Protein AF-A0A8B6G9C6-F1 (afdb_monomer)

Nearest PDB structures (foldseek):
  6tpv-assembly1_A  TM=9.399E-01  e=7.498E-20  Homo sapiens
  4yfd-assembly1_A  TM=8.959E-01  e=5.254E-20  Mus musculus
  4yfe-assembly2_B  TM=9.061E-01  e=1.779E-19  Mus musculus
  4yfg-assembly1_A  TM=8.977E-01  e=5.171E-19  Mus musculus
  4pbx-assembly1_A  TM=9.218E-01  e=3.222E-18  Homo sapiens

Structure (mmCIF, N/CA/C/O backbone):
data_AF-A0A8B6G9C6-F1
#
_entry.id   AF-A0A8B6G9C6-F1
#
loop_
_atom_site.group_PDB
_atom_site.id
_atom_site.type_symbol
_atom_site.label_atom_id
_atom_site.label_alt_id
_atom_site.label_comp_id
_atom_site.label_asym_id
_atom_site.label_entity_id
_atom_site.label_seq_id
_atom_site.pdbx_PDB_ins_code
_atom_site.Cartn_x
_atom_site.Cartn_y
_atom_site.Cartn_z
_atom_site.occupancy
_atom_site.B_iso_or_equiv
_atom_site.auth_seq_id
_atom_site.auth_comp_id
_atom_site.auth_asym_id
_atom_site.auth_atom_id
_atom_site.pdbx_PDB_model_num
ATOM 1 N N . MET A 1 1 ? 41.638 4.474 -69.791 1.00 55.88 1 MET A N 1
ATOM 2 C CA . MET A 1 1 ? 40.764 5.145 -68.791 1.00 55.88 1 MET A CA 1
ATOM 3 C C . MET A 1 1 ? 39.482 4.391 -68.404 1.00 55.88 1 MET A C 1
ATOM 5 O O . MET A 1 1 ? 39.027 4.591 -67.286 1.00 55.88 1 MET A O 1
ATOM 9 N N . LYS A 1 2 ? 38.878 3.540 -69.254 1.00 55.53 2 LYS A N 1
ATOM 10 C CA . LYS A 1 2 ? 37.591 2.875 -68.931 1.00 55.53 2 LYS A CA 1
ATOM 11 C C . LYS A 1 2 ? 37.697 1.737 -67.896 1.00 55.53 2 LYS A C 1
ATOM 13 O O . LYS A 1 2 ? 36.824 1.617 -67.049 1.00 55.53 2 LYS A O 1
ATOM 18 N N . ILE A 1 3 ? 38.799 0.982 -67.895 1.00 54.88 3 ILE A N 1
ATOM 19 C CA . ILE A 1 3 ? 39.022 -0.147 -66.967 1.00 54.88 3 ILE A CA 1
ATOM 20 C C . ILE A 1 3 ? 39.228 0.334 -65.519 1.00 54.88 3 ILE A C 1
ATOM 22 O O . ILE A 1 3 ? 38.671 -0.238 -64.591 1.00 54.88 3 ILE A O 1
ATOM 26 N N . HIS A 1 4 ? 39.937 1.450 -65.316 1.00 60.12 4 HIS A N 1
ATOM 27 C CA . HIS A 1 4 ? 40.169 1.994 -63.973 1.00 60.12 4 HIS A CA 1
ATOM 28 C C . HIS A 1 4 ? 38.875 2.478 -63.294 1.00 60.12 4 HIS A C 1
ATOM 30 O O . HIS A 1 4 ? 38.685 2.254 -62.100 1.00 60.12 4 HIS A O 1
ATOM 36 N N . ARG A 1 5 ? 37.948 3.072 -64.062 1.00 59.25 5 ARG A N 1
ATOM 37 C CA . ARG A 1 5 ? 36.622 3.473 -63.560 1.00 59.25 5 ARG A CA 1
ATOM 38 C C . ARG A 1 5 ? 35.744 2.273 -63.195 1.00 59.25 5 ARG A C 1
ATOM 40 O O . ARG A 1 5 ? 34.963 2.372 -62.257 1.00 59.25 5 ARG A O 1
ATOM 47 N N . PHE A 1 6 ? 35.907 1.146 -63.888 1.00 66.00 6 PHE A N 1
ATOM 48 C CA . PHE A 1 6 ? 35.196 -0.097 -63.582 1.00 66.00 6 PHE A CA 1
ATOM 49 C C . PHE A 1 6 ? 35.692 -0.729 -62.270 1.00 66.00 6 PHE A C 1
ATOM 51 O O . PHE A 1 6 ? 34.887 -1.100 -61.422 1.00 66.00 6 PHE A O 1
ATOM 58 N N . PHE A 1 7 ? 37.011 -0.750 -62.045 1.00 63.34 7 PHE A N 1
ATOM 59 C CA . PHE A 1 7 ? 37.593 -1.220 -60.782 1.00 63.34 7 PHE A CA 1
ATOM 60 C C . PHE A 1 7 ? 37.239 -0.329 -59.588 1.00 63.34 7 PHE A C 1
ATOM 62 O O . PHE A 1 7 ? 36.953 -0.855 -58.520 1.00 63.34 7 PHE A O 1
ATOM 69 N N . LEU A 1 8 ? 37.190 0.997 -59.762 1.00 65.44 8 LEU A N 1
ATOM 70 C CA . LEU A 1 8 ? 36.751 1.924 -58.711 1.00 65.44 8 LEU A CA 1
ATOM 71 C C . LEU A 1 8 ? 35.262 1.761 -58.372 1.00 65.44 8 LEU A C 1
ATOM 73 O O . LEU A 1 8 ? 34.902 1.823 -57.201 1.00 65.44 8 LEU A O 1
ATOM 77 N N . ALA A 1 9 ? 34.405 1.507 -59.366 1.00 62.03 9 ALA A N 1
ATOM 78 C CA . ALA A 1 9 ? 32.984 1.249 -59.140 1.00 62.03 9 ALA A CA 1
ATOM 79 C C . ALA A 1 9 ? 32.746 -0.088 -58.422 1.00 62.03 9 ALA A C 1
ATOM 81 O O . ALA A 1 9 ? 31.923 -0.147 -57.514 1.00 62.03 9 ALA A O 1
ATOM 82 N N . ILE A 1 10 ? 33.499 -1.139 -58.766 1.00 62.38 10 ILE A N 1
ATOM 83 C CA . ILE A 1 10 ? 33.441 -2.424 -58.057 1.00 62.38 10 ILE A CA 1
ATOM 84 C C . ILE A 1 10 ? 33.987 -2.279 -56.640 1.00 62.38 10 ILE A C 1
ATOM 86 O O . ILE A 1 10 ? 33.323 -2.739 -55.726 1.00 62.38 10 ILE A O 1
ATOM 90 N N . TYR A 1 11 ? 35.123 -1.604 -56.426 1.00 57.41 11 TYR A N 1
ATOM 91 C CA . TYR A 1 11 ? 35.645 -1.355 -55.076 1.00 57.41 11 TYR A CA 1
ATOM 92 C C . TYR A 1 11 ? 34.678 -0.521 -54.236 1.00 57.41 11 TYR A C 1
ATOM 94 O O . TYR A 1 11 ? 34.491 -0.844 -53.074 1.00 57.41 11 TYR A O 1
ATOM 102 N N . SER A 1 12 ? 34.029 0.492 -54.823 1.00 61.78 12 SER A N 1
ATOM 103 C CA . SER A 1 12 ? 32.992 1.297 -54.166 1.00 61.78 12 SER A CA 1
ATOM 104 C C . SER A 1 12 ? 31.730 0.493 -53.857 1.00 61.78 12 SER A C 1
ATOM 106 O O . SER A 1 12 ? 31.098 0.749 -52.842 1.00 61.78 12 SER A O 1
ATOM 108 N N . LEU A 1 13 ? 31.332 -0.445 -54.720 1.00 53.75 13 LEU A N 1
ATOM 109 C CA . LEU A 1 13 ? 30.180 -1.318 -54.492 1.00 53.75 13 LEU A CA 1
ATOM 110 C C . LEU A 1 13 ? 30.514 -2.409 -53.463 1.00 53.75 13 LEU A C 1
ATOM 112 O O . LEU A 1 13 ? 29.675 -2.735 -52.634 1.00 53.75 13 LEU A O 1
ATOM 116 N N . LEU A 1 14 ? 31.750 -2.919 -53.462 1.00 53.19 14 LEU A N 1
ATOM 117 C CA . LEU A 1 14 ? 32.264 -3.858 -52.463 1.00 53.19 14 LEU A CA 1
ATOM 118 C C . LEU A 1 14 ? 32.413 -3.187 -51.092 1.00 53.19 14 LEU A C 1
ATOM 120 O O . LEU A 1 14 ? 32.039 -3.790 -50.094 1.00 53.19 14 LEU A O 1
ATOM 124 N N . THR A 1 15 ? 32.907 -1.944 -51.026 1.00 55.19 15 THR A N 1
ATOM 125 C CA . THR A 1 15 ? 32.945 -1.176 -49.773 1.00 55.19 15 THR A CA 1
ATOM 126 C C . THR A 1 15 ? 31.551 -0.768 -49.324 1.00 55.19 15 THR A C 1
ATOM 128 O O . THR A 1 15 ? 31.287 -0.845 -48.134 1.00 55.19 15 THR A O 1
ATOM 131 N N . LEU A 1 16 ? 30.632 -0.429 -50.237 1.00 48.28 16 LEU A N 1
ATOM 132 C CA . LEU A 1 16 ? 29.236 -0.131 -49.896 1.00 48.28 16 LEU A CA 1
ATOM 133 C C . LEU A 1 16 ? 28.505 -1.361 -49.327 1.00 48.28 16 LEU A C 1
ATOM 135 O O . LEU A 1 16 ? 27.758 -1.237 -48.357 1.00 48.28 16 LEU A O 1
ATOM 139 N N . LEU A 1 17 ? 28.767 -2.552 -49.876 1.00 53.06 17 LEU A N 1
ATOM 140 C CA . LEU A 1 17 ? 28.276 -3.828 -49.341 1.00 53.06 17 LEU A CA 1
ATOM 141 C C . LEU A 1 17 ? 28.978 -4.223 -48.027 1.00 53.06 17 LEU A C 1
ATOM 143 O O . LEU A 1 17 ? 28.354 -4.859 -47.182 1.00 53.06 17 LEU A O 1
ATOM 147 N N . ALA A 1 18 ? 30.231 -3.804 -47.817 1.00 49.66 18 ALA A N 1
ATOM 148 C CA . ALA A 1 18 ? 30.974 -4.009 -46.569 1.00 49.66 18 ALA A CA 1
ATOM 149 C C . ALA A 1 18 ? 30.668 -2.963 -45.474 1.00 49.66 18 ALA A C 1
ATOM 151 O O . ALA A 1 18 ? 30.968 -3.201 -44.310 1.00 49.66 18 ALA A O 1
ATOM 152 N N . THR A 1 19 ? 30.047 -1.826 -45.814 1.00 48.34 19 THR A N 1
ATOM 153 C CA . THR A 1 19 ? 29.510 -0.840 -44.853 1.00 48.34 19 THR A CA 1
ATOM 154 C C . THR A 1 19 ? 28.092 -1.154 -44.387 1.00 48.34 19 THR A C 1
ATOM 156 O O . THR A 1 19 ? 27.486 -0.352 -43.676 1.00 48.34 19 THR A O 1
ATOM 159 N N . GLY A 1 20 ? 27.539 -2.309 -44.764 1.00 52.88 20 GLY A N 1
ATOM 160 C CA . GLY A 1 20 ? 26.391 -2.844 -44.052 1.00 52.88 20 GLY A CA 1
ATOM 161 C C . GLY A 1 20 ? 26.823 -3.093 -42.614 1.00 52.88 20 GLY A C 1
ATOM 162 O O . GLY A 1 20 ? 27.475 -4.099 -42.359 1.00 52.88 20 GLY A O 1
ATOM 163 N N . ASN A 1 21 ? 26.518 -2.159 -41.705 1.00 60.12 21 ASN A N 1
ATOM 164 C CA . ASN A 1 21 ? 26.653 -2.362 -40.265 1.00 60.12 21 ASN A CA 1
ATOM 165 C C . ASN A 1 21 ? 26.001 -3.713 -39.959 1.00 60.12 21 ASN A C 1
ATOM 167 O O . ASN A 1 21 ? 24.774 -3.829 -40.004 1.00 60.12 21 ASN A O 1
ATOM 171 N N . LEU A 1 22 ? 26.819 -4.742 -39.728 1.00 66.44 22 LEU A N 1
ATOM 172 C CA . LEU A 1 22 ? 26.343 -6.014 -39.217 1.00 66.44 22 LEU A CA 1
ATOM 173 C C . LEU A 1 22 ? 25.721 -5.666 -37.876 1.00 66.44 22 LEU A C 1
ATOM 175 O O . LEU A 1 22 ? 26.413 -5.192 -36.980 1.00 66.44 22 LEU A O 1
ATOM 179 N N . ALA A 1 23 ? 24.398 -5.769 -37.788 1.00 72.69 23 ALA A N 1
ATOM 180 C CA . ALA A 1 23 ? 23.719 -5.487 -36.544 1.00 72.69 23 ALA A CA 1
ATOM 181 C C . ALA A 1 23 ? 24.286 -6.446 -35.486 1.00 72.69 23 ALA A C 1
ATOM 183 O O . ALA A 1 23 ? 24.311 -7.661 -35.696 1.00 72.69 23 ALA A O 1
ATOM 184 N N . GLU A 1 24 ? 24.749 -5.895 -34.368 1.00 87.19 24 GLU A N 1
ATOM 185 C CA . GLU A 1 24 ? 25.235 -6.653 -33.216 1.00 87.19 24 GLU A CA 1
ATOM 186 C C . GLU A 1 24 ? 24.189 -6.650 -32.099 1.00 87.19 24 GLU A C 1
ATOM 188 O O . GLU A 1 24 ? 23.194 -5.928 -32.157 1.00 87.19 24 GLU A O 1
ATOM 193 N N . ILE A 1 25 ? 24.385 -7.485 -31.078 1.00 92.19 25 ILE A N 1
ATOM 194 C CA . ILE A 1 25 ? 23.573 -7.416 -29.859 1.00 92.19 25 ILE A CA 1
ATOM 195 C C . ILE A 1 25 ? 23.839 -6.059 -29.189 1.00 92.19 25 ILE A C 1
ATOM 197 O O . ILE A 1 25 ? 25.009 -5.712 -29.009 1.00 92.19 25 ILE A O 1
ATOM 201 N N . PRO A 1 26 ? 22.797 -5.319 -28.768 1.00 94.31 26 PRO A N 1
ATOM 202 C CA . PRO A 1 26 ? 22.986 -3.975 -28.264 1.00 94.31 26 PRO A CA 1
ATOM 203 C C . PRO A 1 26 ? 23.728 -3.969 -26.936 1.00 94.31 26 PRO A C 1
ATOM 205 O O . PRO A 1 26 ? 23.604 -4.879 -26.107 1.00 94.31 26 PRO A O 1
ATOM 208 N N . ASN A 1 27 ? 24.451 -2.883 -26.685 1.00 94.94 27 ASN A N 1
ATOM 209 C CA . ASN A 1 27 ? 24.975 -2.612 -25.352 1.00 94.94 27 ASN A CA 1
ATOM 210 C C . ASN A 1 27 ? 23.832 -2.360 -24.347 1.00 94.94 27 ASN A C 1
ATOM 212 O O . ASN A 1 27 ? 22.753 -1.898 -24.732 1.00 94.94 27 ASN A O 1
ATOM 216 N N . PRO A 1 28 ? 24.037 -2.632 -23.045 1.00 96.00 28 PRO A N 1
ATOM 217 C CA . PRO A 1 28 ? 23.053 -2.294 -22.023 1.00 96.00 28 PRO A CA 1
ATOM 218 C C . PRO A 1 28 ? 22.755 -0.788 -22.000 1.00 96.00 28 PRO A C 1
ATOM 220 O O . PRO A 1 28 ? 23.667 0.019 -22.208 1.00 96.00 28 PRO A O 1
ATOM 223 N N . PRO A 1 29 ? 21.510 -0.376 -21.700 1.00 97.06 29 PRO A N 1
ATOM 224 C CA . PRO A 1 29 ? 21.198 1.030 -21.467 1.00 97.06 29 PRO A CA 1
ATOM 225 C C . PRO A 1 29 ? 22.068 1.648 -20.362 1.00 97.06 29 PRO A C 1
ATOM 227 O O . PRO A 1 29 ? 22.413 0.996 -19.379 1.00 97.06 29 PRO A O 1
ATOM 230 N N . GLY A 1 30 ? 22.395 2.934 -20.487 1.00 95.44 30 GLY A N 1
ATOM 231 C CA . GLY A 1 30 ? 23.205 3.637 -19.487 1.00 95.44 30 GLY A CA 1
ATOM 232 C C . GLY A 1 30 ? 22.364 4.320 -18.405 1.00 95.44 30 GLY A C 1
ATOM 233 O O . GLY A 1 30 ? 21.213 4.667 -18.641 1.00 95.44 30 GLY A O 1
ATOM 234 N N . ASN A 1 31 ? 22.955 4.608 -17.241 1.00 96.69 31 ASN A N 1
ATOM 235 C CA . ASN A 1 31 ? 22.426 5.562 -16.246 1.00 96.69 31 ASN A CA 1
ATOM 236 C C . ASN A 1 31 ? 20.934 5.381 -15.879 1.00 96.69 31 ASN A C 1
ATOM 238 O O . ASN A 1 31 ? 20.166 6.351 -15.872 1.00 96.69 31 ASN A O 1
ATOM 242 N N . LEU A 1 32 ? 20.509 4.144 -15.598 1.00 98.50 32 LEU A N 1
ATOM 243 C CA . LEU A 1 32 ? 19.166 3.879 -15.081 1.00 98.50 32 LEU A CA 1
ATOM 244 C C . LEU A 1 32 ? 18.977 4.589 -13.735 1.00 98.50 32 LEU A C 1
ATOM 246 O O . LEU A 1 32 ? 19.745 4.388 -12.797 1.00 98.50 32 LEU A O 1
ATOM 250 N N . LYS A 1 33 ? 17.937 5.418 -13.626 1.00 98.19 33 LYS A N 1
ATOM 251 C CA . LYS A 1 33 ? 17.662 6.212 -12.425 1.00 98.19 33 LYS A CA 1
ATOM 252 C C . LYS A 1 33 ? 16.176 6.429 -12.176 1.00 98.19 33 LYS A C 1
ATOM 254 O O . LYS A 1 33 ? 15.349 6.418 -13.089 1.00 98.19 33 LYS A O 1
ATOM 259 N N . VAL A 1 34 ? 15.843 6.701 -10.915 1.00 98.50 34 VAL A N 1
ATOM 260 C CA . VAL A 1 34 ? 14.496 7.107 -10.495 1.00 98.50 34 VAL A CA 1
ATOM 261 C C . VAL A 1 34 ? 14.316 8.607 -10.700 1.00 98.50 34 VAL A C 1
ATOM 263 O O . VAL A 1 34 ? 15.077 9.410 -10.169 1.00 98.50 34 VAL A O 1
ATOM 266 N N . VAL A 1 35 ? 13.264 8.981 -11.424 1.00 98.25 35 VAL A N 1
ATOM 267 C CA . VAL A 1 35 ? 12.866 10.376 -11.668 1.00 98.25 35 VAL A CA 1
ATOM 268 C C . VAL A 1 35 ? 11.816 10.837 -10.661 1.00 98.25 35 VAL A C 1
ATOM 270 O O . VAL A 1 35 ? 11.857 11.967 -10.190 1.00 98.25 35 VAL A O 1
ATOM 273 N N . ASN A 1 36 ? 10.839 9.983 -10.351 1.00 98.38 36 ASN A N 1
ATOM 274 C CA . ASN A 1 36 ? 9.766 10.301 -9.411 1.00 98.38 36 ASN A CA 1
ATOM 275 C C . ASN A 1 36 ? 9.239 9.019 -8.760 1.00 98.38 36 ASN A C 1
ATOM 277 O O . ASN A 1 36 ? 9.218 7.961 -9.389 1.00 98.38 36 ASN A O 1
ATOM 281 N N . VAL A 1 37 ? 8.765 9.117 -7.524 1.00 98.44 37 VAL A N 1
ATOM 282 C CA . VAL A 1 37 ? 8.207 8.002 -6.766 1.00 98.44 37 VAL A CA 1
ATOM 283 C C . VAL A 1 37 ? 6.917 8.422 -6.070 1.00 98.44 37 VAL A C 1
ATOM 285 O O . VAL A 1 37 ? 6.826 9.485 -5.462 1.00 98.44 37 VAL A O 1
ATOM 288 N N . GLY A 1 38 ? 5.905 7.567 -6.168 1.00 98.25 38 GLY A N 1
ATOM 289 C CA . GLY A 1 38 ? 4.655 7.697 -5.434 1.00 98.25 38 GLY A CA 1
ATOM 290 C C . GLY A 1 38 ? 4.300 6.394 -4.720 1.00 98.25 38 GLY A C 1
ATOM 291 O O . GLY A 1 38 ? 5.044 5.416 -4.811 1.00 98.25 38 GLY A O 1
ATOM 292 N N . PRO A 1 39 ? 3.155 6.345 -4.019 1.00 97.19 39 PRO A N 1
ATOM 293 C CA . PRO A 1 39 ? 2.768 5.149 -3.276 1.00 97.19 39 PRO A CA 1
ATOM 294 C C . PRO A 1 39 ? 2.511 3.937 -4.173 1.00 97.19 39 PRO A C 1
ATOM 296 O O . PRO A 1 39 ? 2.857 2.821 -3.824 1.00 97.19 39 PRO A O 1
ATOM 299 N N . GLY A 1 40 ? 1.937 4.159 -5.356 1.00 97.19 40 GLY A N 1
ATOM 300 C CA . GLY A 1 40 ? 1.597 3.089 -6.297 1.00 97.19 40 GLY A CA 1
ATOM 301 C C . GLY A 1 40 ? 2.448 3.054 -7.562 1.00 97.19 40 GLY A C 1
ATO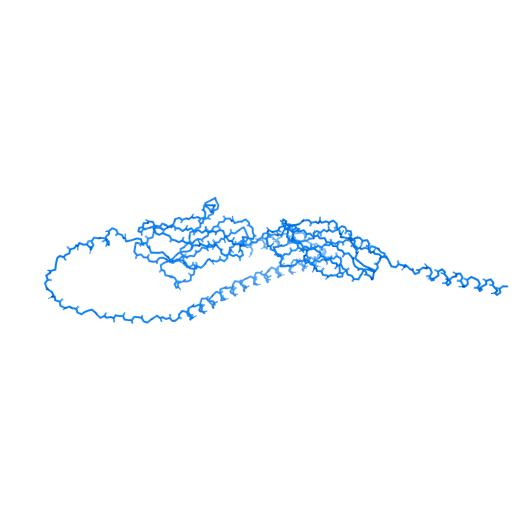M 302 O O . GLY A 1 40 ? 2.043 2.411 -8.533 1.00 97.19 40 GLY A O 1
ATOM 303 N N . PHE A 1 41 ? 3.546 3.815 -7.626 1.00 98.44 41 PHE A N 1
ATOM 304 C CA . PHE A 1 41 ? 4.332 3.932 -8.853 1.00 98.44 41 PHE A CA 1
ATOM 305 C C . PHE A 1 41 ? 5.785 4.350 -8.627 1.00 98.44 41 PHE A C 1
ATOM 307 O O . PHE A 1 41 ? 6.097 5.094 -7.697 1.00 98.44 41 PHE A O 1
ATOM 314 N N . VAL A 1 42 ? 6.640 3.981 -9.579 1.00 98.69 42 VAL A N 1
ATOM 315 C CA . VAL A 1 42 ? 7.997 4.517 -9.745 1.00 98.69 42 VAL A CA 1
ATOM 316 C C . VAL A 1 42 ? 8.156 4.942 -11.206 1.00 98.69 42 VAL A C 1
ATOM 318 O O . VAL A 1 42 ? 7.810 4.196 -12.120 1.00 98.69 42 VAL A O 1
ATOM 321 N N . LYS A 1 43 ? 8.631 6.169 -11.435 1.00 98.62 43 LYS A N 1
ATOM 322 C CA . LYS A 1 43 ? 9.002 6.678 -12.759 1.00 98.62 43 LYS A CA 1
ATOM 323 C C . LYS A 1 43 ? 10.516 6.605 -12.906 1.00 98.62 43 LYS A C 1
ATOM 325 O O . LYS A 1 43 ? 11.236 7.179 -12.091 1.00 98.62 43 LYS A O 1
ATOM 330 N N . LEU A 1 44 ? 10.962 5.935 -13.956 1.00 98.69 44 LEU A N 1
ATOM 331 C CA . LEU A 1 44 ? 12.353 5.657 -14.281 1.00 98.69 44 LEU A CA 1
ATOM 332 C C . LEU A 1 44 ? 12.746 6.365 -15.576 1.00 98.69 44 LEU A C 1
ATOM 334 O O . LEU A 1 44 ? 11.893 6.610 -16.434 1.00 98.69 44 LEU A O 1
ATOM 338 N N . SER A 1 45 ? 14.031 6.662 -15.722 1.00 98.62 45 SER A N 1
ATOM 339 C CA . SER A 1 45 ? 14.641 7.012 -17.003 1.00 98.62 45 SER A CA 1
ATOM 340 C C . SER A 1 45 ? 16.051 6.449 -17.109 1.00 98.62 45 SER A C 1
ATOM 342 O O . SER A 1 45 ? 16.677 6.139 -16.096 1.00 98.62 45 SER A O 1
ATOM 344 N N . TRP A 1 46 ? 16.531 6.307 -18.337 1.00 98.25 46 TRP A N 1
ATOM 345 C CA . TRP A 1 46 ? 17.871 5.827 -18.657 1.00 98.25 46 TRP A CA 1
ATOM 346 C C . TRP A 1 46 ? 18.407 6.543 -19.899 1.00 98.25 46 TRP A C 1
ATOM 348 O O . TRP A 1 46 ? 17.680 7.240 -20.609 1.00 98.25 46 TRP A O 1
ATOM 358 N N . THR A 1 47 ? 19.702 6.405 -20.145 1.00 97.62 47 THR A N 1
ATOM 359 C CA . THR A 1 47 ? 20.360 6.869 -21.364 1.00 97.62 47 THR A CA 1
ATOM 360 C C . THR A 1 47 ? 20.151 5.826 -22.473 1.00 97.62 47 THR A C 1
ATOM 362 O O . THR A 1 47 ? 20.469 4.653 -22.250 1.00 97.62 47 THR A O 1
ATOM 365 N N . PRO A 1 48 ? 19.631 6.217 -23.656 1.00 94.94 48 PRO A N 1
ATOM 366 C CA . PRO A 1 48 ? 19.534 5.332 -24.817 1.00 94.94 48 PRO A CA 1
ATOM 367 C C . PRO A 1 48 ? 20.885 4.752 -25.242 1.00 94.94 48 PRO A C 1
ATOM 369 O O . PRO A 1 48 ? 21.924 5.384 -25.048 1.00 94.94 48 PRO A O 1
ATOM 372 N N . VAL A 1 49 ? 20.858 3.585 -25.885 1.00 93.12 49 VAL A N 1
ATOM 373 C CA . VAL A 1 49 ? 22.053 2.985 -26.497 1.00 93.12 49 VAL A CA 1
ATOM 374 C C . VAL A 1 49 ? 22.439 3.809 -27.740 1.00 93.12 49 VAL A C 1
ATOM 376 O O . VAL A 1 49 ? 21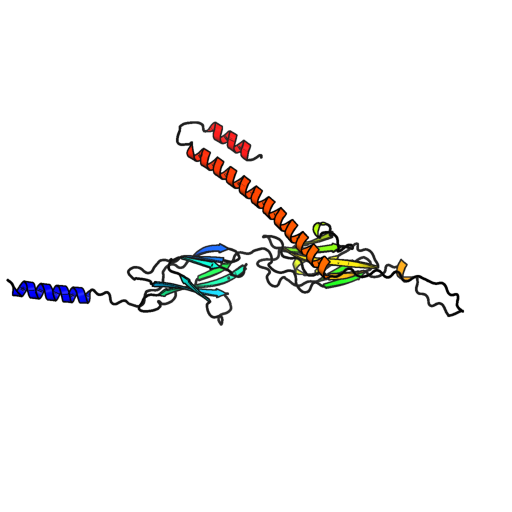.588 4.004 -28.611 1.00 93.12 49 VAL A O 1
ATOM 379 N N . PRO A 1 50 ? 23.668 4.353 -27.834 1.00 87.31 50 PRO A N 1
ATOM 380 C CA . PRO A 1 50 ? 24.078 5.190 -28.960 1.00 87.31 50 PRO A CA 1
ATOM 381 C C . PRO A 1 50 ? 24.358 4.358 -30.218 1.00 87.31 50 PRO A C 1
ATOM 383 O O . PRO A 1 50 ? 24.848 3.240 -30.129 1.00 87.31 50 PRO A O 1
ATOM 386 N N . GLY A 1 51 ? 24.104 4.930 -31.398 1.00 81.31 51 GLY A N 1
ATOM 387 C CA . GLY A 1 51 ? 24.549 4.372 -32.686 1.00 81.31 51 GLY A CA 1
ATOM 388 C C . GLY A 1 51 ? 23.785 3.146 -33.201 1.00 81.31 51 GLY A C 1
ATOM 389 O O . GLY A 1 51 ? 23.952 2.789 -34.364 1.00 81.31 51 GLY A O 1
ATOM 390 N N . GLU A 1 52 ? 22.912 2.544 -32.392 1.00 80.81 52 GLU A N 1
ATOM 391 C CA . GLU A 1 52 ? 22.139 1.354 -32.754 1.00 80.81 52 GLU A CA 1
ATOM 392 C C . GLU A 1 52 ? 20.634 1.622 -32.845 1.00 80.81 52 GLU A C 1
ATOM 394 O O . GLU A 1 52 ? 20.056 2.400 -32.081 1.00 80.81 52 GLU A O 1
ATOM 399 N N . LYS A 1 53 ? 19.966 0.922 -33.768 1.00 89.19 53 LYS A N 1
ATOM 400 C CA . LYS A 1 53 ? 18.506 0.937 -33.858 1.00 89.19 53 LYS A CA 1
ATOM 401 C C . LYS A 1 53 ? 17.922 0.012 -32.790 1.00 89.19 53 LYS A C 1
ATOM 403 O O . LYS A 1 53 ? 17.856 -1.199 -32.975 1.00 89.19 53 LYS A O 1
ATOM 408 N N . ILE A 1 54 ? 17.452 0.597 -31.693 1.00 95.19 54 ILE A N 1
ATOM 409 C CA . ILE A 1 54 ? 16.709 -0.128 -30.658 1.00 95.19 54 ILE A CA 1
ATOM 410 C C . ILE A 1 54 ? 15.231 -0.222 -31.048 1.00 95.19 54 ILE A C 1
ATOM 412 O O . ILE A 1 54 ? 14.584 0.788 -31.326 1.00 95.19 54 ILE A O 1
ATOM 416 N N . ASN A 1 55 ? 14.686 -1.439 -31.045 1.00 95.94 55 ASN A N 1
ATOM 417 C CA . ASN A 1 55 ? 13.273 -1.691 -31.321 1.00 95.94 55 ASN A CA 1
ATOM 418 C C . ASN A 1 55 ? 12.402 -1.328 -30.113 1.00 95.94 55 ASN A C 1
ATOM 420 O O . ASN A 1 55 ? 11.365 -0.674 -30.258 1.00 95.94 55 ASN A O 1
ATOM 424 N N . PHE A 1 56 ? 12.810 -1.775 -28.923 1.00 97.69 56 PHE A N 1
ATOM 425 C CA . PHE A 1 56 ? 12.179 -1.467 -27.640 1.00 97.69 56 PHE A CA 1
ATOM 426 C C . PHE A 1 56 ? 13.119 -1.813 -26.475 1.00 97.69 56 PHE A C 1
ATOM 428 O O . PHE A 1 56 ? 14.157 -2.446 -26.648 1.00 97.69 56 PHE A O 1
ATOM 435 N N . TYR A 1 57 ? 12.723 -1.417 -25.273 1.00 98.44 57 TYR A N 1
ATOM 436 C CA . TYR A 1 57 ? 13.333 -1.790 -24.008 1.00 98.44 57 TYR A CA 1
ATOM 437 C C . TYR A 1 57 ? 12.410 -2.742 -23.249 1.00 98.44 57 TYR A C 1
ATOM 439 O O . TYR A 1 57 ? 11.184 -2.603 -23.305 1.00 98.44 57 TYR A O 1
ATOM 447 N N . LYS A 1 58 ? 12.997 -3.689 -22.519 1.00 98.50 58 LYS A N 1
ATOM 448 C CA . LYS A 1 58 ? 12.324 -4.487 -21.490 1.00 98.50 58 LYS A CA 1
ATOM 449 C C . LYS A 1 58 ? 12.716 -3.914 -20.136 1.00 98.50 58 LYS A C 1
ATOM 451 O O . LYS A 1 58 ? 13.896 -3.879 -19.797 1.00 98.50 58 LYS A O 1
ATOM 456 N N . LEU A 1 59 ? 11.739 -3.460 -19.367 1.00 98.44 59 LEU A N 1
ATOM 457 C CA . LEU A 1 59 ? 11.918 -3.100 -17.970 1.00 98.44 59 LEU A CA 1
ATOM 458 C C . LEU A 1 59 ? 11.538 -4.298 -17.112 1.00 98.44 59 LEU A C 1
ATOM 460 O O . LEU A 1 59 ? 10.393 -4.748 -17.136 1.00 98.44 59 LEU A O 1
ATOM 464 N N . HIS A 1 60 ? 12.495 -4.772 -16.332 1.00 97.56 60 HIS A N 1
ATOM 465 C CA . HIS A 1 60 ? 12.314 -5.843 -15.368 1.00 97.56 60 HIS A CA 1
ATOM 466 C C . HIS A 1 60 ? 12.242 -5.251 -13.966 1.00 97.56 60 HIS A C 1
ATOM 468 O O . HIS A 1 60 ? 13.105 -4.458 -13.585 1.00 97.56 60 HIS A O 1
ATOM 474 N N . TYR A 1 61 ? 11.227 -5.625 -13.188 1.00 96.94 61 TYR A N 1
ATOM 475 C CA . TYR A 1 61 ? 11.129 -5.219 -11.784 1.00 96.94 61 TYR A CA 1
ATOM 476 C C . TYR A 1 61 ? 10.537 -6.295 -10.871 1.00 96.94 61 TYR A C 1
ATOM 478 O O . TYR A 1 61 ? 9.755 -7.139 -11.308 1.00 96.94 61 TYR A O 1
ATOM 486 N N . ARG A 1 62 ? 10.895 -6.263 -9.586 1.00 95.44 62 ARG A N 1
ATOM 487 C CA . ARG A 1 62 ? 10.343 -7.159 -8.555 1.00 95.44 62 ARG A CA 1
ATOM 488 C C . ARG A 1 62 ? 10.419 -6.535 -7.171 1.00 95.44 62 ARG A C 1
ATOM 490 O O . ARG A 1 62 ? 11.165 -5.582 -6.959 1.00 95.44 62 ARG A O 1
ATOM 497 N N . GLN A 1 63 ? 9.649 -7.066 -6.229 1.00 95.12 63 GLN A N 1
ATOM 498 C CA . GLN A 1 63 ? 9.762 -6.668 -4.829 1.00 95.12 63 GLN A CA 1
ATOM 499 C C . GLN A 1 63 ? 11.078 -7.204 -4.241 1.00 95.12 63 GLN A C 1
ATOM 501 O O . GLN A 1 63 ? 11.410 -8.377 -4.407 1.00 95.12 63 GLN A O 1
ATOM 506 N N . LYS A 1 64 ? 11.826 -6.347 -3.542 1.00 91.94 64 LYS A N 1
ATOM 507 C CA . LYS A 1 64 ? 13.085 -6.717 -2.891 1.00 91.94 64 LYS A CA 1
ATOM 508 C C . LYS A 1 64 ? 12.826 -7.693 -1.740 1.00 91.94 64 LYS A C 1
ATOM 510 O O . LYS A 1 64 ? 11.888 -7.514 -0.962 1.00 91.94 64 LYS A O 1
ATOM 515 N N . GLY A 1 65 ? 13.701 -8.688 -1.599 1.00 81.81 65 GLY A N 1
ATOM 516 C CA . GLY A 1 65 ? 13.648 -9.686 -0.523 1.00 81.81 65 GLY A CA 1
ATOM 517 C C . GLY A 1 65 ? 13.012 -11.020 -0.915 1.00 81.81 65 GLY A C 1
ATOM 518 O O . GLY A 1 65 ? 13.043 -11.946 -0.111 1.00 81.81 65 GLY A O 1
ATOM 519 N N . ASP A 1 66 ? 12.510 -11.146 -2.145 1.00 70.62 66 ASP A N 1
ATOM 520 C CA . ASP A 1 66 ? 12.121 -12.425 -2.740 1.00 70.62 66 ASP A CA 1
ATOM 521 C C . ASP A 1 66 ? 13.045 -12.736 -3.924 1.00 70.62 66 ASP A C 1
ATOM 523 O O . ASP A 1 66 ? 12.738 -12.455 -5.084 1.00 70.62 66 ASP A O 1
ATOM 527 N N . SER A 1 67 ? 14.225 -13.287 -3.628 1.00 66.31 67 SER A N 1
ATOM 528 C CA . SER A 1 67 ? 15.216 -13.653 -4.647 1.00 66.31 67 SER A CA 1
ATOM 529 C C . SER A 1 67 ? 14.738 -14.771 -5.578 1.00 66.31 67 SER A C 1
ATOM 531 O O . SER A 1 67 ? 15.279 -14.897 -6.677 1.00 66.31 67 SER A O 1
ATOM 533 N N . SER A 1 68 ? 13.721 -15.538 -5.164 1.00 66.94 68 SER A N 1
ATOM 534 C CA . SER A 1 68 ? 13.058 -16.561 -5.976 1.00 66.94 68 SER A CA 1
ATOM 535 C C . SER A 1 68 ? 11.977 -15.999 -6.904 1.00 66.94 68 SER A C 1
ATOM 537 O O . SER A 1 68 ? 11.571 -16.681 -7.846 1.00 66.94 68 SER A O 1
ATOM 539 N N . SER A 1 69 ? 11.538 -14.752 -6.686 1.00 73.12 69 SER A N 1
ATOM 540 C CA . SER A 1 69 ? 10.557 -14.106 -7.555 1.00 73.12 69 SER A CA 1
ATOM 541 C C . SER A 1 69 ? 11.147 -13.765 -8.921 1.00 73.12 69 SER A C 1
ATOM 543 O O . SER A 1 69 ? 12.201 -13.128 -9.055 1.00 73.12 69 SER A O 1
ATOM 545 N N . ILE A 1 70 ? 10.419 -14.197 -9.951 1.00 85.00 70 ILE A N 1
ATOM 546 C CA . ILE A 1 70 ? 10.669 -13.838 -11.343 1.00 85.00 70 ILE A CA 1
ATOM 547 C C . ILE A 1 70 ? 10.369 -12.344 -11.505 1.00 85.00 70 ILE A C 1
ATOM 549 O O . ILE A 1 70 ? 9.370 -11.839 -10.988 1.00 85.00 70 ILE A O 1
ATOM 553 N N . PHE A 1 71 ? 11.230 -11.634 -12.234 1.00 89.62 71 PHE A N 1
ATOM 554 C CA . PHE A 1 71 ? 10.978 -10.243 -12.589 1.00 89.62 71 PHE A CA 1
ATOM 555 C C . PHE A 1 71 ? 9.690 -10.115 -13.412 1.00 89.62 71 PHE A C 1
ATOM 557 O O . PHE A 1 71 ? 9.467 -10.845 -14.376 1.00 89.62 71 PHE A O 1
ATOM 564 N N . SER A 1 72 ? 8.858 -9.140 -13.056 1.00 95.12 72 SER A N 1
ATOM 565 C CA . SER A 1 72 ? 7.805 -8.654 -13.946 1.00 95.12 72 SER A CA 1
ATOM 566 C C . SER A 1 72 ? 8.449 -7.922 -15.121 1.00 95.12 72 SER A C 1
ATOM 568 O O . SER A 1 72 ? 9.371 -7.138 -14.906 1.00 95.12 72 SER A O 1
ATOM 570 N N . GLU A 1 73 ? 7.966 -8.157 -16.342 1.00 97.31 73 GLU A N 1
ATOM 571 C CA . GLU A 1 73 ? 8.462 -7.514 -17.564 1.00 97.31 73 GLU A CA 1
ATOM 572 C C . GLU A 1 73 ? 7.415 -6.553 -18.139 1.00 97.31 73 GLU A C 1
ATOM 574 O O . GLU A 1 73 ? 6.269 -6.931 -18.381 1.00 97.31 73 GLU A O 1
ATOM 579 N N . GLU A 1 74 ? 7.831 -5.323 -18.431 1.00 98.19 74 GLU A N 1
ATOM 580 C CA . GLU A 1 74 ? 7.075 -4.366 -19.241 1.00 98.19 74 GLU A CA 1
ATOM 581 C C . GLU A 1 74 ? 7.918 -3.908 -20.440 1.00 98.19 74 GLU A C 1
ATOM 583 O O . GLU A 1 74 ? 9.141 -3.826 -20.344 1.00 98.19 74 GLU A O 1
ATOM 588 N N . ARG A 1 75 ? 7.279 -3.595 -21.577 1.00 98.06 75 ARG A N 1
ATOM 589 C CA . ARG A 1 75 ? 7.970 -3.182 -22.815 1.00 98.06 75 ARG A CA 1
ATOM 590 C C . ARG A 1 75 ? 7.604 -1.770 -23.238 1.00 98.06 75 ARG A C 1
ATOM 592 O O . ARG A 1 75 ? 6.431 -1.399 -23.217 1.00 98.06 75 ARG A O 1
ATOM 599 N N . MET A 1 76 ? 8.601 -0.990 -23.638 1.00 97.94 76 MET A N 1
ATOM 600 C CA . MET A 1 76 ? 8.438 0.415 -24.021 1.00 97.94 76 MET A CA 1
ATOM 601 C C . MET A 1 76 ? 9.475 0.838 -25.058 1.00 97.94 76 MET A C 1
ATOM 603 O O . MET A 1 76 ? 10.537 0.238 -25.154 1.00 97.94 76 MET A O 1
ATOM 607 N N . ARG A 1 77 ? 9.178 1.876 -25.845 1.00 96.25 77 ARG A N 1
ATOM 608 C CA . ARG A 1 77 ? 10.133 2.435 -26.821 1.00 96.25 77 ARG A CA 1
ATOM 609 C C . ARG A 1 77 ? 10.911 3.620 -26.270 1.00 96.25 77 ARG A C 1
ATOM 611 O O . ARG A 1 77 ? 12.086 3.775 -26.580 1.00 96.25 77 ARG A O 1
ATOM 618 N N . ASP A 1 78 ? 10.258 4.432 -25.447 1.00 97.12 78 ASP A N 1
ATOM 619 C CA . ASP A 1 78 ? 10.891 5.595 -24.843 1.00 97.12 78 ASP A CA 1
ATOM 620 C C . ASP A 1 78 ? 11.926 5.164 -23.793 1.00 97.12 78 ASP A C 1
ATOM 622 O O . ASP A 1 78 ? 11.702 4.182 -23.078 1.00 97.12 78 ASP A O 1
ATOM 626 N N . PRO A 1 79 ? 13.030 5.916 -23.625 1.00 97.06 79 PRO A N 1
ATOM 627 C CA . PRO A 1 79 ? 14.056 5.643 -22.617 1.00 97.06 79 PRO A CA 1
ATOM 628 C C . PRO A 1 79 ? 13.631 6.092 -21.203 1.00 97.06 79 PRO A C 1
ATOM 630 O O . PRO A 1 79 ? 14.414 6.610 -20.402 1.00 97.06 79 PRO A O 1
ATOM 633 N N . ALA A 1 80 ? 12.339 5.973 -20.920 1.00 98.12 80 ALA A N 1
ATOM 634 C CA . ALA A 1 80 ? 11.713 6.310 -19.660 1.00 98.12 80 ALA A CA 1
ATOM 635 C C . ALA A 1 80 ? 10.399 5.548 -19.529 1.00 98.12 80 ALA A C 1
ATOM 637 O O . ALA A 1 80 ? 9.676 5.347 -20.503 1.00 98.12 80 ALA A O 1
ATOM 638 N N . HIS A 1 81 ? 10.050 5.178 -18.300 1.00 98.50 81 HIS A N 1
ATOM 639 C CA . HIS A 1 81 ? 8.795 4.483 -18.046 1.00 98.50 81 HIS A CA 1
ATOM 640 C C . HIS A 1 81 ? 8.243 4.748 -16.654 1.00 98.50 81 HIS A C 1
ATOM 642 O O . HIS A 1 81 ? 8.987 5.035 -15.718 1.00 98.50 81 HIS A O 1
ATOM 648 N N . LYS A 1 82 ? 6.921 4.644 -16.499 1.00 98.44 82 LYS A N 1
ATOM 649 C CA . LYS A 1 82 ? 6.242 4.731 -15.201 1.00 98.44 82 LYS A CA 1
ATOM 650 C C . LYS A 1 82 ? 5.609 3.387 -14.864 1.00 98.44 82 LYS A C 1
ATOM 652 O O . LYS A 1 82 ? 4.490 3.117 -15.297 1.00 98.44 82 LYS A O 1
ATOM 657 N N . VAL A 1 83 ? 6.287 2.616 -14.018 1.00 98.50 83 VAL A N 1
ATOM 658 C CA . VAL A 1 83 ? 5.743 1.384 -13.434 1.00 98.50 83 VAL A CA 1
ATOM 659 C C . VAL A 1 83 ? 4.623 1.759 -12.478 1.00 98.50 83 VAL A C 1
ATOM 661 O O . VAL A 1 83 ? 4.801 2.631 -11.625 1.00 98.50 83 VAL A O 1
ATOM 664 N N . ARG A 1 84 ? 3.454 1.141 -12.630 1.00 98.00 84 ARG A N 1
ATOM 665 C CA . ARG A 1 84 ? 2.249 1.427 -11.836 1.00 98.00 84 ARG A CA 1
ATOM 666 C C . ARG A 1 84 ? 1.807 0.188 -11.059 1.00 98.00 84 ARG A C 1
ATOM 668 O O . ARG A 1 84 ? 2.314 -0.902 -11.274 1.00 98.00 84 ARG A O 1
ATOM 675 N N . ARG A 1 85 ? 0.808 0.369 -10.187 1.00 96.25 85 ARG A N 1
ATOM 676 C CA . ARG A 1 85 ? 0.209 -0.689 -9.350 1.00 96.25 85 ARG A CA 1
ATOM 677 C C . ARG A 1 85 ? 1.222 -1.365 -8.418 1.00 96.25 85 ARG A C 1
ATOM 679 O O . ARG A 1 85 ? 1.048 -2.520 -8.052 1.00 96.25 85 ARG A O 1
ATOM 686 N N . LEU A 1 86 ? 2.259 -0.629 -8.026 1.00 96.81 86 LEU A N 1
ATOM 687 C CA . LEU A 1 86 ? 3.196 -1.072 -6.999 1.00 96.81 86 LEU A CA 1
ATOM 688 C C . LEU A 1 86 ? 2.548 -0.975 -5.613 1.00 96.81 86 LEU A C 1
ATOM 690 O O . LEU A 1 86 ? 1.640 -0.168 -5.396 1.00 96.81 86 LEU A O 1
ATOM 694 N N . THR A 1 87 ? 3.022 -1.778 -4.668 1.00 95.88 87 THR A N 1
ATOM 695 C CA . THR A 1 87 ? 2.567 -1.726 -3.277 1.00 95.88 87 THR A CA 1
ATOM 696 C C . THR A 1 87 ? 3.211 -0.521 -2.577 1.00 95.88 87 THR A C 1
ATOM 698 O O . THR A 1 87 ? 4.425 -0.344 -2.699 1.00 95.88 87 THR A O 1
ATOM 701 N N . PRO A 1 88 ? 2.457 0.317 -1.839 1.00 97.88 88 PRO A N 1
ATOM 702 C CA . PRO A 1 88 ? 3.025 1.414 -1.053 1.00 97.88 88 PRO A CA 1
ATOM 703 C C . PRO A 1 88 ? 4.018 0.956 0.012 1.00 97.88 88 PRO A C 1
ATOM 705 O O . PRO A 1 88 ? 3.898 -0.140 0.560 1.00 97.88 88 PRO A O 1
ATOM 708 N N . PHE A 1 89 ? 4.972 1.828 0.342 1.00 97.38 89 PHE A N 1
ATOM 709 C CA . PHE A 1 89 ? 6.004 1.590 1.355 1.00 97.38 89 PHE A CA 1
ATOM 710 C C . PHE A 1 89 ? 6.750 0.251 1.196 1.00 97.38 89 PHE A C 1
ATOM 712 O O . PHE A 1 89 ? 7.061 -0.422 2.178 1.00 97.38 89 PHE A O 1
ATOM 719 N N . THR A 1 90 ? 7.020 -0.143 -0.047 1.00 96.44 90 THR A N 1
ATOM 720 C CA . THR A 1 90 ? 7.617 -1.436 -0.408 1.00 96.44 90 THR A CA 1
ATOM 721 C C . THR A 1 90 ? 8.864 -1.210 -1.255 1.00 96.44 90 THR A C 1
ATOM 723 O O . THR A 1 90 ? 8.861 -0.353 -2.141 1.00 96.44 90 THR A O 1
ATOM 726 N N . ASP A 1 91 ? 9.942 -1.936 -0.955 1.00 96.81 91 ASP A N 1
ATOM 727 C CA . ASP A 1 91 ? 11.194 -1.880 -1.713 1.00 96.81 91 ASP A CA 1
ATOM 728 C C . ASP A 1 91 ? 11.086 -2.698 -2.999 1.00 96.81 91 ASP A C 1
ATOM 730 O O . A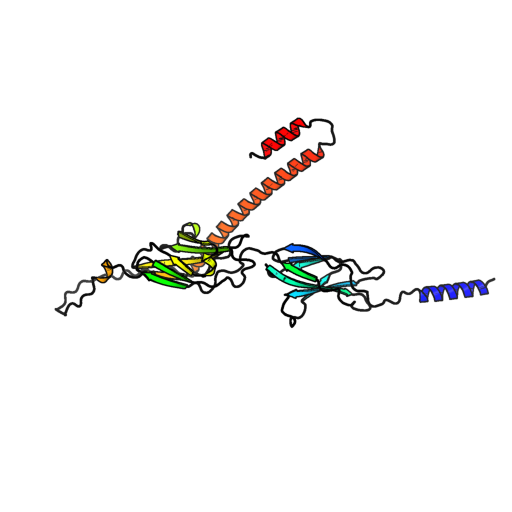SP A 1 91 ? 10.636 -3.843 -2.975 1.00 96.81 91 ASP A O 1
ATOM 734 N N . TYR A 1 92 ? 11.525 -2.116 -4.110 1.00 97.38 92 TYR A N 1
ATOM 735 C CA . TYR A 1 92 ? 11.570 -2.755 -5.420 1.00 97.38 92 TYR A CA 1
ATOM 736 C C . TYR A 1 92 ? 12.968 -2.667 -6.029 1.00 97.38 92 TYR A C 1
ATOM 738 O O . TYR A 1 92 ? 13.676 -1.681 -5.824 1.00 97.38 92 TYR A O 1
ATOM 746 N N . GLU A 1 93 ? 13.315 -3.686 -6.808 1.00 97.25 93 GLU A N 1
ATOM 747 C CA . GLU A 1 93 ? 14.499 -3.776 -7.664 1.00 97.25 93 GLU A CA 1
ATOM 748 C C . GLU A 1 93 ? 14.083 -3.554 -9.124 1.00 97.25 93 GLU A C 1
ATOM 750 O O . GLU A 1 93 ? 13.047 -4.075 -9.546 1.00 97.25 93 GLU A O 1
ATOM 755 N N . PHE A 1 94 ? 14.878 -2.801 -9.890 1.00 98.00 94 PHE A N 1
ATOM 756 C CA . PHE A 1 94 ? 14.622 -2.484 -11.299 1.00 98.00 94 PHE A CA 1
ATOM 757 C C . PHE A 1 94 ? 15.888 -2.641 -12.144 1.00 98.00 94 PHE A C 1
ATOM 759 O O . PHE A 1 94 ? 16.957 -2.197 -11.730 1.00 98.00 94 PHE A O 1
ATOM 766 N N . GLN A 1 95 ? 15.743 -3.182 -13.353 1.00 97.88 95 GLN A N 1
ATOM 767 C CA . GLN A 1 95 ? 16.786 -3.227 -14.384 1.00 97.88 95 GLN A CA 1
ATOM 768 C C . GLN A 1 95 ? 16.160 -3.087 -15.778 1.00 97.88 95 GLN A C 1
ATOM 770 O O . GLN A 1 95 ? 14.989 -3.422 -15.972 1.00 97.88 95 GLN A O 1
ATOM 775 N N . VAL A 1 96 ? 16.923 -2.603 -16.757 1.00 98.50 96 VAL A N 1
ATOM 776 C CA . VAL A 1 96 ? 16.444 -2.431 -18.139 1.00 98.50 96 VAL A CA 1
ATOM 777 C C . VAL A 1 96 ? 17.330 -3.202 -19.112 1.00 98.50 96 VAL A C 1
ATOM 779 O O . VAL A 1 96 ? 18.540 -3.287 -18.934 1.00 98.50 96 VAL A O 1
ATOM 782 N N . ILE A 1 97 ? 16.720 -3.756 -20.153 1.00 98.44 97 ILE A N 1
ATOM 783 C CA . ILE A 1 97 ? 17.379 -4.452 -21.260 1.00 98.44 97 ILE A CA 1
ATOM 784 C C . ILE A 1 97 ? 16.981 -3.745 -22.558 1.00 98.44 97 ILE A C 1
ATOM 786 O O . ILE A 1 97 ? 15.802 -3.443 -22.759 1.00 98.44 97 ILE A O 1
ATOM 790 N N . ALA A 1 98 ? 17.943 -3.466 -23.434 1.00 98.12 98 ALA A N 1
ATOM 791 C CA . ALA A 1 98 ? 17.686 -2.982 -24.787 1.00 98.12 98 ALA A CA 1
ATOM 792 C C . ALA A 1 98 ? 17.483 -4.166 -25.738 1.00 98.12 98 ALA A C 1
ATOM 794 O O . ALA A 1 98 ? 18.136 -5.196 -25.590 1.00 98.12 98 ALA A O 1
ATOM 795 N N . VAL A 1 99 ? 16.586 -4.021 -26.713 1.00 97.56 99 VAL A N 1
ATOM 796 C CA . VAL A 1 99 ? 16.270 -5.080 -27.680 1.00 97.56 99 VAL A CA 1
ATOM 797 C C . VAL A 1 99 ? 16.321 -4.521 -29.096 1.00 97.56 99 VAL A C 1
ATOM 799 O O . VAL A 1 99 ? 15.660 -3.521 -29.396 1.00 97.56 99 VAL A O 1
ATOM 802 N N . ASN A 1 100 ? 17.070 -5.179 -29.977 1.00 95.38 100 ASN A N 1
ATOM 803 C CA . ASN A 1 100 ? 17.096 -4.901 -31.415 1.00 95.38 100 ASN A CA 1
ATOM 804 C C . ASN A 1 100 ? 16.755 -6.172 -32.223 1.00 95.38 100 ASN A C 1
ATOM 806 O O . ASN A 1 100 ? 16.228 -7.136 -31.669 1.00 95.38 100 ASN A O 1
ATOM 810 N N . ASP A 1 101 ? 16.989 -6.158 -33.537 1.00 94.00 101 ASP A N 1
ATOM 811 C CA . ASP A 1 101 ? 16.677 -7.290 -34.425 1.00 94.00 101 ASP A CA 1
ATOM 812 C C . ASP A 1 101 ? 17.594 -8.514 -34.208 1.00 94.00 101 ASP A C 1
ATOM 814 O O . ASP A 1 101 ? 17.260 -9.617 -34.635 1.00 94.00 101 ASP A O 1
ATOM 818 N N . VAL A 1 102 ? 18.736 -8.334 -33.538 1.00 93.88 102 VAL A N 1
ATOM 819 C CA . VAL A 1 102 ? 19.741 -9.376 -33.270 1.00 93.88 102 VAL A CA 1
ATOM 820 C C . VAL A 1 102 ? 19.454 -10.074 -31.949 1.00 93.88 102 VAL A C 1
ATOM 822 O O . VAL A 1 102 ? 19.576 -11.294 -31.851 1.00 93.88 102 VAL A O 1
ATOM 825 N N . GLY A 1 103 ? 19.067 -9.311 -30.925 1.00 94.50 103 GLY A N 1
ATOM 826 C CA . GLY A 1 103 ? 18.722 -9.872 -29.627 1.00 94.50 103 GLY A CA 1
ATOM 827 C C . GLY A 1 103 ? 18.640 -8.859 -28.490 1.00 94.50 103 GLY A C 1
ATOM 828 O O . GLY A 1 103 ? 18.519 -7.648 -28.688 1.00 94.50 103 GLY A O 1
ATOM 829 N N . ASP A 1 104 ? 18.692 -9.410 -27.280 1.00 97.81 104 ASP A N 1
ATOM 830 C CA . ASP A 1 104 ? 18.631 -8.689 -26.012 1.00 97.81 104 ASP A CA 1
ATOM 831 C C . ASP A 1 104 ? 20.040 -8.311 -25.534 1.00 97.81 104 ASP A C 1
ATOM 833 O O . ASP A 1 104 ? 20.940 -9.155 -25.507 1.00 97.81 104 ASP A O 1
ATOM 837 N N . SER A 1 105 ? 20.222 -7.072 -25.075 1.00 97.19 105 SER A N 1
ATOM 838 C CA . SER A 1 105 ? 21.431 -6.670 -24.352 1.00 97.19 105 SER A CA 1
ATOM 839 C C . SER A 1 105 ? 21.576 -7.435 -23.030 1.00 97.19 105 SER A C 1
ATOM 841 O O . SER A 1 105 ? 20.632 -8.043 -22.519 1.00 97.19 105 SER A O 1
ATOM 843 N N . ARG A 1 106 ? 22.734 -7.303 -22.369 1.00 97.25 106 ARG A N 1
ATOM 844 C CA . ARG A 1 106 ? 22.776 -7.576 -20.920 1.00 97.25 106 ARG A CA 1
ATOM 845 C C . ARG A 1 106 ? 21.871 -6.568 -20.181 1.00 97.25 106 ARG A C 1
ATOM 847 O O . ARG A 1 106 ? 21.675 -5.459 -20.693 1.00 97.25 106 ARG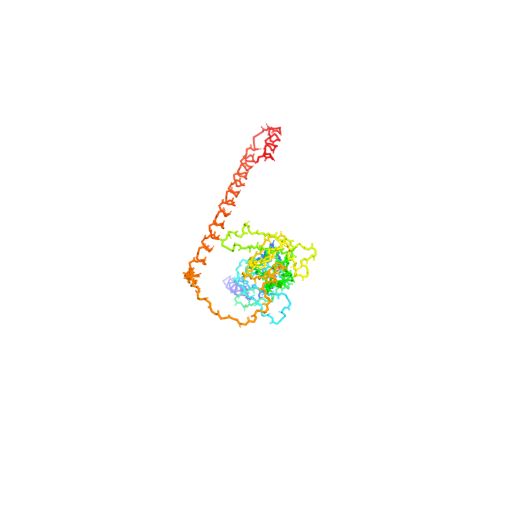 A O 1
ATOM 854 N N . PRO A 1 107 ? 21.320 -6.910 -19.005 1.00 97.38 107 PRO A N 1
ATOM 855 C CA . PRO A 1 107 ? 20.610 -5.941 -18.175 1.00 97.38 107 PRO A CA 1
ATOM 856 C C . PRO A 1 107 ? 21.539 -4.826 -17.684 1.00 97.38 107 PRO A C 1
ATOM 858 O O . PRO A 1 107 ? 22.749 -5.027 -17.559 1.00 97.38 107 PRO A O 1
ATOM 861 N N . THR A 1 108 ? 20.970 -3.663 -17.370 1.00 98.25 108 THR A N 1
ATOM 862 C CA . THR A 1 108 ? 21.651 -2.656 -16.543 1.00 98.25 108 THR A CA 1
ATOM 863 C C . THR A 1 108 ? 21.945 -3.198 -15.145 1.00 98.25 108 THR A C 1
ATOM 865 O O . THR A 1 108 ? 21.323 -4.168 -14.708 1.00 98.25 108 THR A O 1
ATOM 868 N N . ASP A 1 109 ? 22.791 -2.498 -14.389 1.00 96.81 109 ASP A N 1
ATOM 869 C CA . ASP A 1 109 ? 22.862 -2.706 -12.942 1.00 96.81 109 ASP A CA 1
ATOM 870 C C . ASP A 1 109 ? 21.476 -2.528 -12.302 1.00 96.81 109 ASP A C 1
ATOM 872 O O . ASP A 1 109 ? 20.673 -1.684 -12.728 1.00 96.81 109 ASP A O 1
ATOM 876 N N . ILE A 1 110 ? 21.198 -3.339 -11.279 1.00 96.25 110 ILE A N 1
ATOM 877 C CA . ILE A 1 110 ? 19.956 -3.249 -10.515 1.00 96.25 110 ILE A CA 1
ATOM 878 C C . ILE A 1 110 ? 19.991 -1.975 -9.677 1.00 96.25 110 ILE A C 1
ATOM 880 O O . ILE A 1 110 ? 20.925 -1.744 -8.908 1.00 96.25 110 ILE A O 1
ATOM 884 N N . ILE A 1 111 ? 18.926 -1.182 -9.769 1.00 97.50 111 ILE A N 1
ATOM 885 C CA . ILE A 1 111 ? 18.677 -0.091 -8.830 1.00 97.50 111 ILE A CA 1
ATOM 886 C C . ILE A 1 111 ? 17.527 -0.440 -7.895 1.00 97.50 111 ILE A C 1
ATOM 888 O O . ILE A 1 111 ? 16.561 -1.102 -8.278 1.00 97.50 111 ILE A O 1
ATOM 892 N N . GLU A 1 112 ? 17.604 0.065 -6.670 1.00 97.19 112 GLU A N 1
ATOM 893 C CA . GLU A 1 112 ? 16.592 -0.172 -5.650 1.00 97.19 112 GLU A CA 1
ATOM 894 C C . GLU A 1 112 ? 15.827 1.102 -5.316 1.00 97.19 112 GLU A C 1
ATOM 896 O O . GLU A 1 112 ? 16.397 2.193 -5.189 1.00 97.19 112 GLU A O 1
ATOM 901 N N . LYS A 1 113 ? 14.516 0.972 -5.109 1.00 98.06 113 LYS A N 1
ATOM 902 C CA . LYS A 1 113 ? 13.715 2.080 -4.597 1.00 98.06 113 LYS A CA 1
ATOM 903 C C . LYS A 1 113 ? 12.513 1.621 -3.789 1.00 98.06 113 LYS A C 1
ATOM 905 O O . LYS A 1 113 ? 11.733 0.790 -4.243 1.00 98.06 113 LYS A O 1
ATOM 910 N N . ARG A 1 114 ? 12.302 2.265 -2.636 1.00 98.00 114 ARG A N 1
ATOM 911 C CA . ARG A 1 114 ? 11.048 2.169 -1.885 1.00 98.00 114 ARG A CA 1
ATOM 912 C C . ARG A 1 114 ? 9.981 3.091 -2.458 1.00 98.00 114 ARG A C 1
ATOM 914 O O . ARG A 1 114 ? 10.239 4.285 -2.628 1.00 98.00 114 ARG A O 1
ATOM 921 N N . THR A 1 115 ? 8.783 2.569 -2.695 1.00 98.31 115 THR A N 1
ATOM 922 C CA . THR A 1 115 ? 7.593 3.387 -2.975 1.00 98.31 115 THR A CA 1
ATOM 923 C C . THR A 1 115 ? 7.223 4.261 -1.777 1.00 98.31 115 THR A C 1
ATOM 925 O O . THR A 1 115 ? 7.507 3.937 -0.621 1.00 98.31 115 THR A O 1
ATOM 928 N N . SER A 1 116 ? 6.572 5.393 -2.032 1.00 98.06 116 SER A N 1
ATOM 929 C CA . SER A 1 116 ? 6.160 6.301 -0.957 1.00 98.06 116 SER A CA 1
ATOM 930 C C . SER A 1 116 ? 5.105 5.656 -0.043 1.00 98.06 116 SER A C 1
ATOM 932 O O . SER A 1 116 ? 4.388 4.735 -0.434 1.00 98.06 116 SER A O 1
ATOM 934 N N . SER A 1 117 ? 4.992 6.146 1.189 1.00 97.75 117 SER A N 1
ATOM 935 C CA . SER A 1 117 ? 3.917 5.743 2.105 1.00 97.75 117 SER A CA 1
ATOM 936 C C . SER A 1 117 ? 2.563 6.336 1.690 1.00 97.75 117 SER A C 1
ATOM 938 O O . SER A 1 117 ? 2.506 7.361 1.013 1.00 97.75 117 SER A O 1
ATOM 940 N N . SER A 1 118 ? 1.469 5.739 2.158 1.00 97.56 118 SER A N 1
ATOM 941 C CA . SER A 1 118 ? 0.110 6.284 2.071 1.00 97.56 118 SER A CA 1
ATOM 942 C C . SER A 1 118 ? -0.693 6.004 3.348 1.00 97.56 118 SER A C 1
ATOM 944 O O . SER A 1 118 ? -0.175 5.482 4.342 1.00 97.56 118 SER A O 1
ATOM 946 N N . ALA A 1 119 ? -1.979 6.360 3.342 1.00 97.81 119 ALA A N 1
ATOM 947 C CA . ALA A 1 119 ? -2.918 5.879 4.348 1.00 97.81 119 ALA A CA 1
ATOM 948 C C . ALA A 1 119 ? -3.020 4.335 4.304 1.00 97.81 119 ALA A C 1
ATOM 950 O O . ALA A 1 119 ? -2.795 3.743 3.233 1.00 97.81 119 ALA A O 1
ATOM 951 N N . PRO A 1 120 ? -3.348 3.675 5.433 1.00 98.50 120 PRO A N 1
ATOM 952 C CA . PRO A 1 120 ? -3.534 2.226 5.474 1.00 98.50 120 PRO A CA 1
ATOM 953 C C . PRO A 1 120 ? -4.592 1.758 4.467 1.00 98.50 120 PRO A C 1
ATOM 955 O O . PRO A 1 120 ? -5.675 2.327 4.382 1.00 98.50 120 PRO A O 1
ATOM 958 N N . GLY A 1 121 ? -4.285 0.711 3.700 1.00 97.50 121 GLY A N 1
ATOM 959 C CA . GLY A 1 121 ? -5.132 0.222 2.603 1.00 97.50 121 GLY A CA 1
ATOM 960 C C . GLY A 1 121 ? -6.104 -0.897 2.985 1.00 97.50 121 GLY A C 1
ATOM 961 O O . GLY A 1 121 ? -6.803 -1.422 2.118 1.00 97.50 121 GLY A O 1
ATOM 962 N N . THR A 1 122 ? -6.103 -1.316 4.249 1.00 98.50 122 THR A N 1
ATOM 963 C CA . THR A 1 122 ? -7.016 -2.314 4.833 1.00 98.50 122 THR A CA 1
ATOM 964 C C . THR A 1 122 ? -7.339 -1.928 6.271 1.00 98.50 122 THR A C 1
ATOM 966 O O . THR A 1 122 ? -6.521 -1.244 6.895 1.00 98.50 122 THR A O 1
ATOM 969 N N . PRO A 1 123 ? -8.468 -2.387 6.828 1.00 98.44 123 PRO A N 1
ATOM 970 C CA . PRO A 1 123 ? -8.780 -2.115 8.221 1.00 98.44 123 PRO A CA 1
ATOM 971 C C . PRO A 1 123 ? -7.869 -2.917 9.164 1.00 98.44 123 PRO A C 1
ATOM 973 O O . PRO A 1 123 ? -7.193 -3.858 8.727 1.00 98.44 123 PRO A O 1
ATOM 976 N N . PRO A 1 124 ? -7.833 -2.568 10.461 1.00 98.69 124 PRO A N 1
ATOM 977 C CA . PRO A 1 124 ? -7.336 -3.457 11.505 1.00 98.69 124 PRO A CA 1
ATOM 978 C C . PRO A 1 124 ? -8.010 -4.830 11.418 1.00 98.69 124 PRO A C 1
ATOM 980 O O . PRO A 1 124 ? -9.210 -4.933 11.177 1.00 98.69 124 PRO A O 1
ATOM 983 N N . GLN A 1 125 ? -7.226 -5.886 11.608 1.00 98.56 125 GLN A N 1
ATOM 984 C CA . GLN A 1 125 ? -7.707 -7.266 11.500 1.00 98.56 125 GLN A CA 1
ATOM 985 C C . GLN A 1 125 ? -8.098 -7.809 12.873 1.00 98.56 125 GLN A C 1
ATOM 987 O O . GLN A 1 125 ? -7.593 -7.330 13.885 1.00 98.56 125 GLN A O 1
ATOM 992 N N . ASN A 1 126 ? -8.922 -8.858 12.914 1.00 97.88 126 ASN A N 1
ATOM 993 C CA . ASN A 1 126 ? -9.261 -9.582 14.145 1.00 97.88 126 ASN A CA 1
ATOM 994 C C . ASN A 1 126 ? -9.700 -8.653 15.292 1.00 97.88 126 ASN A C 1
ATOM 996 O O . ASN A 1 126 ? -9.234 -8.799 16.424 1.00 97.88 126 ASN A O 1
ATOM 1000 N N . VAL A 1 127 ? -10.553 -7.671 14.982 1.00 98.69 127 VAL A N 1
ATOM 1001 C CA . VAL A 1 127 ? -11.159 -6.796 15.990 1.00 98.69 127 VAL A CA 1
ATOM 1002 C C . VAL A 1 127 ? -12.065 -7.642 16.875 1.00 98.69 127 VAL A C 1
ATOM 1004 O O . VAL A 1 127 ? -12.902 -8.389 16.377 1.00 98.69 127 VAL A O 1
ATOM 1007 N N . ARG A 1 128 ? -11.844 -7.577 18.187 1.00 98.38 128 ARG A N 1
ATOM 1008 C CA . ARG A 1 128 ? -12.576 -8.354 19.192 1.00 98.38 128 ARG A CA 1
ATOM 1009 C C . ARG A 1 128 ? -12.806 -7.503 20.422 1.00 98.38 128 ARG A C 1
ATOM 1011 O O . ARG A 1 128 ? -11.872 -6.838 20.879 1.00 98.38 128 ARG A O 1
ATOM 1018 N N . ALA A 1 129 ? -13.999 -7.582 20.995 1.00 98.31 129 ALA A N 1
ATOM 1019 C CA . ALA A 1 129 ? -14.334 -6.868 22.219 1.00 98.31 129 ALA A CA 1
ATOM 1020 C C . ALA A 1 129 ? -14.795 -7.815 23.332 1.00 98.31 129 ALA A C 1
ATOM 1022 O O . ALA A 1 129 ? -15.510 -8.786 23.104 1.00 98.31 129 ALA A O 1
ATOM 1023 N N . ILE A 1 130 ? -14.349 -7.547 24.559 1.00 98.12 130 ILE A N 1
ATOM 1024 C CA . ILE A 1 130 ? -14.629 -8.372 25.738 1.00 98.12 130 ILE A CA 1
ATOM 1025 C C . ILE A 1 130 ? -15.062 -7.448 26.873 1.00 98.12 130 ILE A C 1
ATOM 1027 O O . ILE A 1 130 ? -14.305 -6.562 27.265 1.00 98.12 130 ILE A O 1
ATOM 1031 N N . SER A 1 131 ? -16.252 -7.656 27.440 1.00 97.88 131 SER A N 1
ATOM 1032 C CA . SER A 1 131 ? -16.673 -6.898 28.624 1.00 97.88 131 SER A CA 1
ATOM 1033 C C . SER A 1 131 ? -15.858 -7.318 29.849 1.00 97.88 131 SER A C 1
ATOM 1035 O O . SER A 1 131 ? -15.807 -8.495 30.216 1.00 97.88 131 SER A O 1
ATOM 1037 N N . LEU A 1 132 ? -15.225 -6.340 30.499 1.00 97.69 132 LEU A N 1
ATOM 1038 C CA . LEU A 1 132 ? -14.456 -6.556 31.724 1.00 97.69 132 LEU A CA 1
ATOM 1039 C C . LEU A 1 132 ? -15.322 -6.313 32.965 1.00 97.69 132 LEU A C 1
ATOM 1041 O O . LEU A 1 132 ? -15.306 -7.121 33.897 1.00 97.69 132 LEU A O 1
ATOM 1045 N N . SER A 1 133 ? -16.127 -5.250 32.947 1.00 97.00 133 SER A N 1
ATOM 1046 C CA . SER A 1 133 ? -17.038 -4.847 34.023 1.00 97.00 133 SER A CA 1
ATOM 1047 C C . SER A 1 133 ? -18.364 -4.317 33.445 1.00 97.00 133 SER A C 1
ATOM 1049 O O . SER A 1 133 ? -18.497 -4.208 32.221 1.00 97.00 133 SER A O 1
ATOM 1051 N N . PRO A 1 134 ? -19.346 -3.952 34.290 1.00 97.62 134 PRO A N 1
ATOM 1052 C CA . PRO A 1 134 ? -20.584 -3.319 33.827 1.00 97.62 134 PRO A CA 1
ATOM 1053 C C . PRO A 1 134 ? -20.363 -1.988 33.095 1.00 97.62 134 PRO A C 1
ATOM 1055 O O . PRO A 1 134 ? -21.203 -1.575 32.305 1.00 97.62 134 PRO A O 1
ATOM 1058 N N . SER A 1 135 ? -19.216 -1.340 33.315 1.00 97.44 135 SER A N 1
ATOM 1059 C CA . SER A 1 135 ? -18.875 -0.035 32.745 1.00 97.44 135 SER A CA 1
ATOM 1060 C C . SER A 1 135 ? -17.629 -0.040 31.860 1.00 97.44 135 SER A C 1
ATOM 1062 O O . SER A 1 135 ? -17.188 1.023 31.423 1.00 97.44 135 SER A O 1
ATOM 1064 N N . THR A 1 136 ? -17.035 -1.207 31.584 1.00 98.19 136 THR A N 1
ATOM 1065 C CA . THR A 1 136 ? -15.790 -1.286 30.807 1.00 98.19 136 THR A CA 1
ATOM 1066 C C . THR A 1 136 ? -15.741 -2.480 29.857 1.00 98.19 136 THR A C 1
ATOM 1068 O O . THR A 1 136 ? -16.219 -3.580 30.163 1.00 98.19 136 THR A O 1
ATOM 1071 N N . ALA A 1 137 ? -15.103 -2.278 28.705 1.00 98.50 137 ALA A N 1
ATOM 1072 C CA . ALA A 1 137 ? -14.825 -3.324 27.728 1.00 98.50 137 ALA A CA 1
ATOM 1073 C C . ALA A 1 137 ? -13.411 -3.175 27.154 1.00 98.50 137 ALA A C 1
ATOM 1075 O O . ALA A 1 137 ? -12.966 -2.073 26.847 1.00 98.50 137 ALA A O 1
ATOM 1076 N N . LEU A 1 138 ? -12.707 -4.292 26.992 1.00 98.62 138 LEU A N 1
ATOM 1077 C CA . LEU A 1 138 ? -11.406 -4.363 26.339 1.00 98.62 138 LEU A CA 1
ATOM 1078 C C . LEU A 1 138 ? -11.595 -4.667 24.858 1.00 98.62 138 LEU A C 1
ATOM 1080 O O . LEU A 1 138 ? -12.173 -5.696 24.513 1.00 98.62 138 LEU A O 1
ATOM 1084 N N . VAL A 1 139 ? -11.045 -3.820 23.996 1.00 98.75 139 VAL A N 1
ATOM 1085 C CA . VAL A 1 139 ? -10.992 -4.036 22.550 1.00 98.75 139 VAL A CA 1
ATOM 1086 C C . VAL A 1 139 ? -9.567 -4.420 22.168 1.00 98.75 139 VAL A C 1
ATOM 1088 O O . VAL A 1 139 ? -8.610 -3.771 22.595 1.00 98.75 139 VAL A O 1
ATOM 1091 N N . LYS A 1 140 ? -9.415 -5.481 21.375 1.00 98.69 140 LYS A N 1
ATOM 1092 C CA . LYS A 1 140 ? -8.140 -5.963 20.825 1.00 98.69 140 LYS A CA 1
ATOM 1093 C C . LYS A 1 140 ? -8.225 -6.049 19.308 1.00 98.69 140 LYS A C 1
ATOM 1095 O O . LYS A 1 140 ? -9.295 -6.312 18.768 1.00 98.69 140 LYS A O 1
ATOM 1100 N N . TRP A 1 141 ? -7.100 -5.840 18.634 1.00 98.69 141 TRP A N 1
ATOM 1101 C CA . TRP A 1 141 ? -7.005 -5.928 17.178 1.00 98.69 141 TRP A CA 1
ATOM 1102 C C . TRP A 1 141 ? -5.588 -6.295 16.729 1.00 98.69 141 TRP A C 1
ATOM 1104 O O . TRP A 1 141 ? -4.626 -6.261 17.494 1.00 98.69 141 TRP A O 1
ATOM 1114 N N . ASN A 1 142 ? -5.450 -6.610 15.447 1.00 98.56 142 ASN A N 1
ATOM 1115 C CA . ASN A 1 142 ? -4.189 -6.786 14.741 1.00 98.56 142 ASN A CA 1
ATOM 1116 C C . ASN A 1 142 ? -3.949 -5.621 13.772 1.00 98.56 142 ASN A C 1
ATOM 1118 O O . ASN A 1 142 ? -4.862 -4.874 13.410 1.00 98.56 142 ASN A O 1
ATOM 1122 N N . LYS A 1 143 ? -2.696 -5.467 13.325 1.00 97.88 143 LYS A N 1
ATOM 1123 C CA . LYS A 1 143 ? -2.348 -4.467 12.306 1.00 97.88 143 LYS A CA 1
ATOM 1124 C C . LYS A 1 143 ? -3.122 -4.723 10.998 1.00 97.88 143 LYS A C 1
ATOM 1126 O O . LYS A 1 143 ? -3.408 -5.880 10.677 1.00 97.88 143 LYS A O 1
ATOM 1131 N N . PRO A 1 144 ? -3.391 -3.671 10.208 1.00 98.38 144 PRO A N 1
ATOM 1132 C CA . PRO A 1 144 ? -3.801 -3.816 8.816 1.00 98.38 144 PRO A CA 1
ATOM 1133 C C . PRO A 1 144 ? -2.885 -4.758 8.029 1.00 98.38 144 PRO A C 1
ATOM 1135 O O . PRO A 1 144 ? -1.668 -4.701 8.201 1.00 98.38 144 PRO A O 1
ATOM 1138 N N . ALA A 1 145 ? -3.454 -5.579 7.142 1.00 97.75 145 ALA A N 1
ATOM 1139 C CA . ALA A 1 145 ? -2.683 -6.429 6.228 1.00 97.75 145 ALA A CA 1
ATOM 1140 C C . ALA A 1 145 ? -1.861 -5.589 5.239 1.00 97.75 145 ALA A C 1
ATOM 1142 O O . ALA A 1 145 ? -0.722 -5.921 4.927 1.00 97.75 145 ALA A O 1
ATOM 1143 N N . ARG A 1 146 ? -2.425 -4.462 4.786 1.00 97.12 146 ARG A N 1
ATOM 1144 C CA . ARG A 1 146 ? -1.751 -3.451 3.966 1.00 97.12 146 ARG A CA 1
ATOM 1145 C C . ARG A 1 146 ? -1.616 -2.149 4.759 1.00 97.12 146 ARG A C 1
ATOM 1147 O O . ARG A 1 146 ? -2.454 -1.256 4.620 1.00 97.12 146 ARG A O 1
ATOM 1154 N N . PRO A 1 147 ? -0.596 -2.025 5.626 1.00 97.56 147 PRO A N 1
ATOM 1155 C CA . PRO A 1 147 ? -0.390 -0.814 6.418 1.00 97.56 147 PRO A CA 1
ATOM 1156 C C . PRO A 1 147 ? 0.048 0.380 5.562 1.00 97.56 147 PRO A C 1
ATOM 1158 O O . PRO A 1 147 ? -0.155 1.515 5.982 1.00 97.56 147 PRO A O 1
ATOM 1161 N N . ASN A 1 148 ? 0.622 0.129 4.376 1.00 97.75 148 ASN A N 1
ATOM 1162 C CA . ASN A 1 148 ? 1.057 1.129 3.393 1.00 97.75 148 ASN A CA 1
ATOM 1163 C C . ASN A 1 148 ? 1.998 2.219 3.944 1.00 97.75 148 ASN A C 1
ATOM 1165 O O . ASN A 1 148 ? 2.130 3.291 3.359 1.00 97.75 148 ASN A O 1
ATOM 1169 N N . GLY A 1 149 ? 2.645 1.971 5.080 1.00 96.50 149 GLY A N 1
ATOM 1170 C CA . GLY A 1 149 ? 3.444 2.957 5.792 1.00 96.50 149 GLY A CA 1
ATOM 1171 C C . GLY A 1 149 ? 3.515 2.658 7.283 1.00 96.50 149 GLY A C 1
ATOM 1172 O O . GLY A 1 149 ? 3.119 1.592 7.761 1.00 96.50 149 GLY A O 1
ATOM 1173 N N . ILE A 1 150 ? 4.018 3.632 8.038 1.00 97.00 150 ILE A N 1
ATOM 1174 C CA . ILE A 1 150 ? 4.098 3.553 9.498 1.00 97.00 150 ILE A CA 1
ATOM 1175 C C . ILE A 1 150 ? 2.751 3.971 10.096 1.00 97.00 150 ILE A C 1
ATOM 1177 O O . ILE A 1 150 ? 2.339 5.126 9.970 1.00 97.00 150 ILE A O 1
ATOM 1181 N N . ILE A 1 151 ? 2.092 3.040 10.789 1.00 98.25 151 ILE A N 1
ATOM 1182 C CA . ILE A 1 151 ? 0.865 3.314 11.548 1.00 98.25 151 ILE A CA 1
ATOM 1183 C C . ILE A 1 151 ? 1.186 4.254 12.715 1.00 98.25 151 ILE A C 1
ATOM 1185 O O . ILE A 1 151 ? 2.078 3.967 13.513 1.00 98.25 151 ILE A O 1
ATOM 1189 N N . LYS A 1 152 ? 0.458 5.370 12.808 1.00 98.38 152 LYS A N 1
ATOM 1190 C CA . LYS A 1 152 ? 0.603 6.397 13.852 1.00 98.38 152 LYS A CA 1
ATOM 1191 C C . LYS A 1 152 ? -0.410 6.253 14.988 1.00 98.38 152 LYS A C 1
ATOM 1193 O O . LYS A 1 152 ? -0.162 6.774 16.071 1.00 98.38 152 LYS A O 1
ATOM 1198 N N . GLY A 1 153 ? -1.489 5.509 14.767 1.00 98.56 153 GLY A N 1
ATOM 1199 C CA . GLY A 1 153 ? -2.442 5.148 15.807 1.00 98.56 153 GLY A CA 1
ATOM 1200 C C . GLY A 1 153 ? -3.682 4.452 15.262 1.00 98.56 153 GLY A C 1
ATOM 1201 O O . GLY A 1 153 ? -3.733 4.067 14.088 1.00 98.56 153 GLY A O 1
ATOM 1202 N N . TYR A 1 154 ? -4.668 4.288 16.138 1.00 98.88 154 TYR A N 1
ATOM 1203 C CA . TYR A 1 154 ? -5.971 3.701 15.842 1.00 98.88 154 TYR A CA 1
ATOM 1204 C C . TYR A 1 154 ? -7.086 4.561 16.427 1.00 98.88 154 TYR A C 1
ATOM 1206 O O . TYR A 1 154 ? -6.882 5.223 17.438 1.00 98.88 154 TYR A O 1
ATOM 1214 N N . LYS A 1 155 ? -8.271 4.510 15.823 1.00 98.69 155 LYS A N 1
ATOM 1215 C CA . LYS A 1 155 ? -9.493 5.095 16.387 1.00 98.69 155 LYS A CA 1
ATOM 1216 C C . LYS A 1 155 ? -10.524 3.997 16.578 1.00 98.69 155 LYS A C 1
ATOM 1218 O O . LYS A 1 155 ? -10.729 3.201 15.662 1.00 98.69 155 LYS A O 1
ATOM 1223 N N . ILE A 1 156 ? -11.147 3.963 17.750 1.00 98.69 156 ILE A N 1
ATOM 1224 C CA . ILE A 1 156 ? -12.264 3.074 18.071 1.00 98.69 156 ILE A CA 1
ATOM 1225 C C . ILE A 1 156 ? -13.528 3.922 18.090 1.00 98.69 156 ILE A C 1
ATOM 1227 O O . ILE A 1 156 ? -13.624 4.862 18.874 1.00 98.69 156 ILE A O 1
ATOM 1231 N N . PHE A 1 157 ? -14.487 3.580 17.243 1.00 98.56 157 PHE A N 1
ATOM 1232 C CA . PHE A 1 157 ? -15.816 4.177 17.237 1.00 98.56 157 PHE A CA 1
ATOM 1233 C C . PHE A 1 157 ? -16.756 3.230 17.958 1.00 98.56 157 PHE A C 1
ATOM 1235 O O . PHE A 1 157 ? -16.723 2.036 17.668 1.00 98.56 157 PHE A O 1
ATOM 1242 N N . TYR A 1 158 ? -17.588 3.731 18.864 1.00 98.44 158 TYR A N 1
ATOM 1243 C CA . TYR A 1 158 ? -18.561 2.911 19.579 1.00 98.44 158 TYR A CA 1
ATOM 1244 C C . TYR A 1 158 ? -19.856 3.673 19.869 1.00 98.44 158 TYR A C 1
ATOM 1246 O O . TYR A 1 158 ? -19.855 4.892 20.039 1.00 98.44 158 TYR A O 1
ATOM 1254 N N . THR A 1 159 ? -20.973 2.948 19.910 1.00 98.31 159 THR A N 1
ATOM 1255 C CA . THR A 1 159 ? -22.311 3.512 20.141 1.00 98.31 159 THR A CA 1
ATOM 125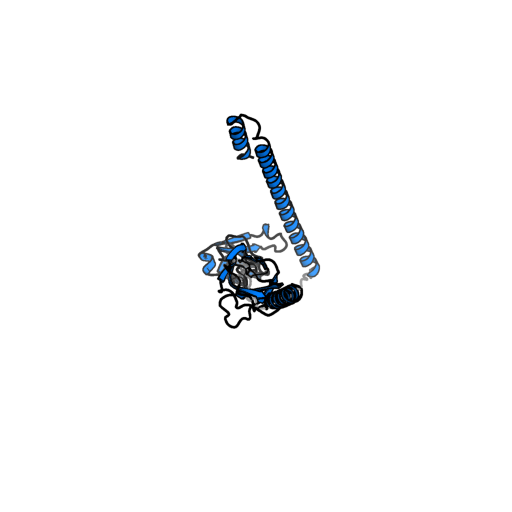6 C C . THR A 1 159 ? -23.278 2.472 20.714 1.00 98.31 159 THR A C 1
ATOM 1258 O O . THR A 1 159 ? -23.058 1.264 20.596 1.00 98.31 159 THR A O 1
ATOM 1261 N N . LEU A 1 160 ? -24.371 2.952 21.309 1.00 97.94 160 LEU A N 1
ATOM 1262 C CA . LEU A 1 160 ? -25.562 2.155 21.634 1.00 97.94 160 LEU A CA 1
ATOM 1263 C C . LEU A 1 160 ? -26.566 2.096 20.473 1.00 97.94 160 LEU A C 1
ATOM 1265 O O . LEU A 1 160 ? -27.426 1.221 20.450 1.00 97.94 160 LEU A O 1
ATOM 1269 N N . GLU A 1 161 ? -26.457 3.024 19.526 1.00 96.75 161 GLU A N 1
ATOM 1270 C CA . GLU A 1 161 ? -27.401 3.231 18.430 1.00 96.75 161 GLU A CA 1
ATOM 1271 C C . GLU A 1 161 ? -26.659 3.035 17.099 1.00 96.75 161 GLU A C 1
ATOM 1273 O O . GLU A 1 161 ? -26.172 4.005 16.524 1.00 96.75 161 GLU A O 1
ATOM 1278 N N . PRO A 1 162 ? -26.485 1.790 16.617 1.00 93.69 162 PRO A N 1
ATOM 1279 C CA . PRO A 1 162 ? -25.675 1.507 15.427 1.00 93.69 162 PRO A CA 1
ATOM 1280 C C . PRO A 1 162 ? -26.261 2.076 14.127 1.00 93.69 162 PRO A C 1
ATOM 1282 O O . PRO A 1 162 ? -25.544 2.169 13.134 1.00 93.69 162 PRO A O 1
ATOM 1285 N N . ASP A 1 163 ? -27.537 2.463 14.133 1.00 93.88 163 ASP A N 1
ATOM 1286 C CA . ASP A 1 163 ? -28.240 2.996 12.963 1.00 93.88 163 ASP A CA 1
ATOM 1287 C C . ASP A 1 163 ? -27.919 4.478 12.691 1.00 93.88 163 ASP A C 1
ATOM 1289 O O . ASP A 1 163 ? -28.226 4.990 11.612 1.00 93.88 163 ASP A O 1
ATOM 1293 N N . ILE A 1 164 ? -27.292 5.187 13.641 1.00 93.38 164 ILE A N 1
ATOM 1294 C CA . ILE A 1 164 ? -26.889 6.585 13.432 1.00 93.38 164 ILE A CA 1
ATOM 1295 C C . ILE A 1 164 ? -25.588 6.662 12.612 1.00 93.38 164 ILE A C 1
ATOM 1297 O O . ILE A 1 164 ? -24.748 5.759 12.694 1.00 93.38 164 ILE A O 1
ATOM 1301 N N . PRO A 1 165 ? -25.345 7.761 11.871 1.00 93.88 165 PRO A N 1
ATOM 1302 C CA . PRO A 1 165 ? -24.097 7.956 11.137 1.00 93.88 165 PRO A CA 1
ATOM 1303 C C . PRO A 1 165 ? -22.847 7.820 12.018 1.00 93.88 165 PRO A C 1
ATOM 1305 O O . PRO A 1 165 ? -22.797 8.370 13.118 1.00 93.88 165 PRO A O 1
ATOM 1308 N N . LEU A 1 166 ? -21.795 7.175 11.493 1.00 91.25 166 LEU A N 1
ATOM 1309 C CA . LEU A 1 166 ? -20.524 6.936 12.202 1.00 91.25 166 LEU A CA 1
ATOM 1310 C C . LEU A 1 166 ? -19.893 8.217 12.779 1.00 91.25 166 LEU A C 1
ATOM 1312 O O . LEU A 1 166 ? -19.236 8.178 13.812 1.00 91.25 166 LEU A O 1
ATOM 1316 N N . THR A 1 167 ? -20.113 9.369 12.140 1.00 91.75 167 THR A N 1
ATOM 1317 C CA . THR A 1 167 ? -19.619 10.679 12.602 1.00 91.75 167 THR A CA 1
ATOM 1318 C C . THR A 1 167 ? -20.205 11.122 13.942 1.00 91.75 167 THR A C 1
ATOM 1320 O O . THR A 1 167 ? -19.654 12.022 14.566 1.00 91.75 167 THR A O 1
ATOM 1323 N N . LEU A 1 168 ? -21.324 10.528 14.365 1.00 95.69 168 LEU A N 1
ATOM 1324 C CA . LEU A 1 168 ? -21.971 10.783 15.653 1.00 95.69 168 LEU A CA 1
ATOM 1325 C C . LEU A 1 168 ? -21.613 9.730 16.710 1.00 95.69 168 LEU A C 1
ATOM 1327 O O . LEU A 1 168 ? -22.027 9.856 17.860 1.00 95.69 168 LEU A O 1
ATOM 1331 N N . TRP A 1 169 ? -20.861 8.688 16.342 1.00 97.88 169 TRP A N 1
ATOM 1332 C CA . TRP A 1 169 ? -20.418 7.681 17.299 1.00 97.88 169 TRP A CA 1
ATOM 1333 C C . TRP A 1 169 ? -19.339 8.264 18.206 1.00 97.88 169 TRP A C 1
ATOM 1335 O O . TRP A 1 169 ? -18.523 9.096 17.795 1.00 97.88 169 TRP A O 1
ATOM 1345 N N . THR A 1 170 ? -19.285 7.782 19.444 1.00 98.12 170 THR A N 1
ATOM 1346 C CA . THR A 1 170 ? -18.210 8.160 20.355 1.00 98.12 170 THR A CA 1
ATOM 1347 C C . THR A 1 170 ? -16.888 7.617 19.825 1.00 98.12 170 THR A C 1
ATOM 1349 O O . THR A 1 170 ? -16.800 6.456 19.429 1.00 98.12 170 THR A O 1
ATOM 1352 N N . THR A 1 171 ? -15.858 8.465 19.795 1.00 98.19 171 THR A N 1
ATOM 1353 C CA . THR A 1 171 ? -14.545 8.121 19.243 1.00 98.19 171 THR A CA 1
ATOM 1354 C C . THR A 1 171 ? -13.490 8.129 20.337 1.00 98.19 171 THR A C 1
ATOM 1356 O O . THR A 1 171 ? -13.279 9.145 20.994 1.00 98.19 171 THR A O 1
ATOM 1359 N N . LEU A 1 172 ? -12.779 7.016 20.481 1.00 98.38 172 LEU A N 1
ATOM 1360 C CA . LEU A 1 172 ? -11.596 6.894 21.322 1.00 98.38 172 LEU A CA 1
ATOM 1361 C C . LEU A 1 172 ? -10.345 6.837 20.437 1.00 98.38 172 LEU A C 1
ATOM 1363 O O . LEU A 1 172 ? -10.170 5.900 19.654 1.00 98.38 172 LEU A O 1
ATOM 1367 N N . ASP A 1 173 ? -9.480 7.845 20.557 1.00 98.44 173 ASP A N 1
ATOM 1368 C CA . ASP A 1 173 ? -8.221 7.933 19.813 1.00 98.44 173 ASP A CA 1
ATOM 1369 C C . ASP A 1 173 ? -7.068 7.274 20.576 1.00 98.44 173 ASP A C 1
ATOM 1371 O O . ASP A 1 173 ? -6.836 7.565 21.748 1.00 98.44 173 ASP A O 1
ATOM 1375 N N . ILE A 1 174 ? -6.326 6.398 19.900 1.00 98.56 174 ILE A N 1
ATOM 1376 C CA . ILE A 1 174 ? -5.214 5.627 20.457 1.00 98.56 174 ILE A CA 1
ATOM 1377 C C . ILE A 1 174 ? -3.950 5.941 19.643 1.00 98.56 174 ILE A C 1
ATOM 1379 O O . ILE A 1 174 ? -3.615 5.196 18.711 1.00 98.56 174 ILE A O 1
ATOM 1383 N N . PRO A 1 175 ? -3.235 7.034 19.963 1.00 98.38 175 PRO A N 1
ATOM 1384 C CA . PRO A 1 175 ? -1.986 7.381 19.296 1.00 98.38 175 PRO A CA 1
ATOM 1385 C C . PRO A 1 175 ? -0.823 6.481 19.739 1.00 98.38 175 PRO A C 1
ATOM 1387 O O . PRO A 1 175 ? -0.925 5.657 20.653 1.00 98.38 175 PRO A O 1
ATOM 1390 N N . LEU A 1 176 ? 0.320 6.607 19.064 1.00 97.19 176 LEU A N 1
ATOM 1391 C CA . LEU A 1 176 ? 1.587 6.081 19.573 1.00 97.19 176 LEU A CA 1
ATOM 1392 C C . LEU A 1 176 ? 2.007 6.819 20.863 1.00 97.19 176 LEU A C 1
ATOM 1394 O O . LEU A 1 176 ? 1.823 8.032 20.942 1.00 97.19 176 LEU A O 1
ATOM 1398 N N . PRO A 1 177 ? 2.635 6.123 21.834 1.00 97.38 177 PRO A N 1
ATOM 1399 C CA . PRO A 1 177 ? 3.069 4.723 21.780 1.00 97.38 177 PRO A CA 1
ATOM 1400 C C . PRO A 1 177 ? 1.998 3.700 22.199 1.00 97.38 177 PRO A C 1
ATOM 1402 O O . PRO A 1 177 ? 2.229 2.500 22.044 1.00 97.38 177 PRO A O 1
ATOM 1405 N N . GLN A 1 178 ? 0.835 4.124 22.704 1.00 97.50 178 GLN A N 1
ATOM 1406 C CA . GLN A 1 178 ? -0.227 3.232 23.198 1.00 97.50 178 GLN A CA 1
ATOM 1407 C C . GLN A 1 178 ? -0.696 2.257 22.108 1.00 97.50 178 GLN A C 1
ATOM 1409 O O . GLN A 1 178 ? -0.880 1.065 22.372 1.00 97.50 178 GLN A O 1
ATOM 1414 N N . ALA A 1 179 ? -0.771 2.733 20.863 1.00 96.50 179 ALA A N 1
ATOM 1415 C CA . ALA A 1 179 ? -1.103 1.944 19.680 1.00 96.50 179 ALA A CA 1
ATOM 1416 C C . ALA A 1 179 ? -0.231 0.687 19.484 1.00 96.50 179 ALA A C 1
ATOM 1418 O O . ALA A 1 179 ? -0.684 -0.276 18.860 1.00 96.50 179 ALA A O 1
ATOM 1419 N N . ASN A 1 180 ? 0.991 0.642 20.036 1.00 96.56 180 ASN A N 1
ATOM 1420 C CA . ASN A 1 180 ? 1.869 -0.530 19.943 1.00 96.56 180 ASN A CA 1
ATOM 1421 C C . ASN A 1 180 ? 1.309 -1.752 20.680 1.00 96.56 180 ASN A C 1
ATOM 1423 O O . ASN A 1 180 ? 1.582 -2.884 20.272 1.00 96.56 180 ASN A O 1
ATOM 1427 N N . LYS A 1 181 ? 0.498 -1.538 21.727 1.00 97.75 181 LYS A N 1
ATOM 1428 C CA . LYS A 1 181 ? -0.149 -2.622 22.479 1.00 97.75 181 LYS A CA 1
ATOM 1429 C C . LYS A 1 181 ? -1.277 -3.295 21.687 1.00 97.75 181 LYS A C 1
ATOM 1431 O O . LYS A 1 181 ? -1.624 -4.425 22.009 1.00 97.75 181 LYS A O 1
ATOM 1436 N N . ARG A 1 182 ? -1.818 -2.626 20.653 1.00 97.94 182 ARG A N 1
ATOM 1437 C CA . ARG A 1 182 ? -2.938 -3.099 19.808 1.00 97.94 182 ARG A CA 1
ATOM 1438 C C . ARG A 1 182 ? -4.167 -3.543 20.618 1.00 97.94 182 ARG A C 1
ATOM 1440 O O . ARG A 1 182 ? -4.843 -4.518 20.295 1.00 97.94 182 ARG A O 1
ATOM 1447 N N . GLN A 1 183 ? -4.407 -2.827 21.710 1.00 98.38 183 GLN A N 1
ATOM 1448 C CA . GLN A 1 183 ? -5.559 -3.005 22.579 1.00 98.38 183 GLN A CA 1
ATOM 1449 C C . GLN A 1 183 ? -5.844 -1.703 23.329 1.00 98.38 183 GLN A C 1
ATOM 1451 O O . GLN A 1 183 ? -4.912 -0.950 23.627 1.00 98.38 183 GLN A O 1
ATOM 1456 N N . ALA A 1 184 ? -7.107 -1.464 23.667 1.00 98.44 184 ALA A N 1
ATOM 1457 C CA . ALA A 1 184 ? -7.532 -0.353 24.512 1.00 98.44 184 ALA A CA 1
ATOM 1458 C C . ALA A 1 184 ? -8.798 -0.716 25.293 1.00 98.44 184 ALA A C 1
ATOM 1460 O O . ALA A 1 184 ? -9.602 -1.533 24.843 1.00 98.44 184 ALA A O 1
ATOM 1461 N N . THR A 1 185 ? -8.968 -0.099 26.458 1.00 98.38 185 THR A N 1
ATOM 1462 C CA . THR A 1 185 ? -10.162 -0.266 27.289 1.00 98.38 185 THR A CA 1
ATOM 1463 C C . THR A 1 185 ? -11.085 0.922 27.071 1.00 98.38 185 THR A C 1
ATOM 1465 O O . THR A 1 185 ? -10.671 2.059 27.278 1.00 98.38 185 THR A O 1
ATOM 1468 N N . ILE A 1 186 ? -12.327 0.654 26.677 1.00 98.31 186 ILE A N 1
ATOM 1469 C CA . ILE A 1 186 ? -13.406 1.639 26.693 1.00 98.31 186 ILE A CA 1
ATOM 1470 C C . ILE A 1 186 ? -13.980 1.665 28.110 1.00 98.31 186 ILE A C 1
ATOM 1472 O O . ILE A 1 186 ? -14.256 0.608 28.687 1.00 98.31 186 ILE A O 1
ATOM 1476 N N . THR A 1 187 ? -14.139 2.859 28.664 1.00 97.62 187 THR A N 1
ATOM 1477 C CA . THR A 1 187 ? -14.664 3.107 30.011 1.00 97.62 187 THR A CA 1
ATOM 1478 C C . THR A 1 187 ? -16.007 3.830 29.952 1.00 97.62 187 THR A C 1
ATOM 1480 O O . THR A 1 187 ? -16.461 4.208 28.874 1.00 97.62 187 THR A O 1
ATOM 1483 N N . GLU A 1 188 ? -16.645 4.005 31.113 1.00 96.50 188 GLU A N 1
ATOM 1484 C CA . GLU A 1 188 ? -17.898 4.768 31.263 1.00 96.50 188 GLU A CA 1
ATOM 1485 C C . GLU A 1 188 ? -19.064 4.221 30.421 1.00 96.50 188 GLU A C 1
ATOM 1487 O O . GLU A 1 188 ? -19.967 4.942 29.996 1.00 96.50 188 GLU A O 1
ATOM 1492 N N . LEU A 1 189 ? -19.064 2.908 30.188 1.00 97.56 189 LEU A N 1
ATOM 1493 C CA . LEU A 1 189 ? -20.155 2.231 29.502 1.00 97.56 189 LEU A CA 1
ATOM 1494 C C . LEU A 1 189 ? -21.372 2.079 30.424 1.00 97.56 189 LEU A C 1
ATOM 1496 O O . LEU A 1 189 ? -21.250 1.957 31.644 1.00 97.56 189 LEU A O 1
ATOM 1500 N N . LYS A 1 190 ? -22.564 2.027 29.828 1.00 97.56 190 LYS A N 1
ATOM 1501 C CA . LYS A 1 190 ? -23.796 1.679 30.545 1.00 97.56 190 LYS A CA 1
ATOM 1502 C C . LYS A 1 190 ? -23.877 0.163 30.740 1.00 97.56 190 LYS A C 1
ATOM 1504 O O . LYS A 1 190 ? -23.622 -0.592 29.799 1.00 97.56 190 LYS A O 1
ATOM 1509 N N . ALA A 1 191 ? -24.259 -0.267 31.941 1.00 97.25 191 ALA A N 1
ATOM 1510 C CA . ALA A 1 191 ? -24.414 -1.676 32.299 1.00 97.25 191 ALA A CA 1
ATOM 1511 C C . ALA A 1 191 ? -25.552 -2.356 31.528 1.00 97.25 191 ALA A C 1
ATOM 1513 O O . ALA A 1 191 ? -26.541 -1.709 31.180 1.00 97.25 191 ALA A O 1
ATOM 1514 N N . ASN A 1 192 ? -25.410 -3.663 31.288 1.00 96.75 192 ASN A N 1
ATOM 1515 C CA . ASN A 1 192 ? -26.400 -4.495 30.599 1.00 96.75 192 ASN A CA 1
ATOM 1516 C C . ASN A 1 192 ? -26.859 -3.922 29.237 1.00 96.75 192 ASN A C 1
ATOM 1518 O O . ASN A 1 192 ? -28.039 -3.966 28.876 1.00 96.75 192 ASN A O 1
ATOM 1522 N N . LYS A 1 193 ? -25.931 -3.326 28.479 1.00 98.00 193 LYS A N 1
ATOM 1523 C CA . LYS A 1 193 ? 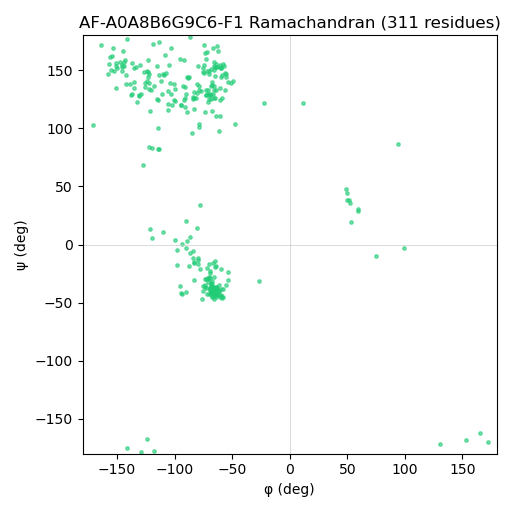-26.186 -2.769 27.145 1.00 98.00 193 LYS A CA 1
ATOM 1524 C C . LYS A 1 193 ? -25.276 -3.398 26.104 1.00 98.00 193 LYS A C 1
ATOM 1526 O O . LYS A 1 193 ? -24.124 -3.721 26.384 1.00 98.00 193 LYS A O 1
ATOM 1531 N N . ILE A 1 194 ? -25.799 -3.531 24.888 1.00 98.00 194 ILE A N 1
ATOM 1532 C CA . ILE A 1 194 ? -25.030 -3.954 23.719 1.00 98.00 194 ILE A CA 1
ATOM 1533 C C . ILE A 1 194 ? -24.448 -2.703 23.072 1.00 98.00 194 ILE A C 1
ATOM 1535 O O . ILE A 1 194 ? -25.187 -1.867 22.559 1.00 98.00 194 ILE A O 1
ATOM 1539 N N . TYR A 1 195 ? -23.127 -2.591 23.098 1.00 98.31 195 TYR A N 1
ATOM 1540 C CA . TYR A 1 195 ? -22.398 -1.598 22.327 1.00 98.31 195 TYR A CA 1
ATOM 1541 C C . TYR A 1 195 ? -21.980 -2.201 20.995 1.00 98.31 195 TYR A C 1
ATOM 1543 O O . TYR A 1 195 ? -21.491 -3.330 20.943 1.00 98.31 195 TYR A O 1
ATOM 1551 N N . SER A 1 196 ? -22.148 -1.424 19.933 1.00 98.38 196 SER A N 1
ATOM 1552 C CA . SER A 1 196 ? -21.579 -1.716 18.621 1.00 98.38 196 SER A CA 1
ATOM 1553 C C . SER A 1 196 ? -20.326 -0.868 18.426 1.00 98.38 196 SER A C 1
ATOM 1555 O O . SER A 1 196 ? -20.324 0.300 18.817 1.00 98.38 196 SER A O 1
ATOM 1557 N N . LEU A 1 197 ? -19.261 -1.441 17.864 1.00 98.12 197 LEU A N 1
ATOM 1558 C CA . LEU A 1 197 ? -17.987 -0.755 17.668 1.00 98.12 197 LEU A CA 1
ATOM 1559 C C . LEU A 1 197 ? -17.249 -1.179 16.397 1.00 98.12 197 LEU A C 1
ATOM 1561 O O . LEU A 1 197 ? -17.364 -2.315 15.945 1.00 98.12 197 LEU A O 1
ATOM 1565 N N . CYS A 1 198 ? -16.442 -0.262 15.868 1.00 98.19 198 CYS A N 1
ATOM 1566 C CA . CYS A 1 198 ? -15.532 -0.484 14.744 1.00 98.19 198 CYS A CA 1
ATOM 1567 C C . CYS A 1 198 ? -14.176 0.171 15.037 1.00 98.19 198 CYS A C 1
ATOM 1569 O O . CYS A 1 198 ? -14.091 1.140 15.795 1.00 98.19 198 CYS A O 1
ATOM 1571 N N . VAL A 1 199 ? -13.107 -0.312 14.403 1.00 98.69 199 VAL A N 1
ATOM 1572 C CA . VAL A 1 199 ? -11.750 0.229 14.571 1.00 98.69 199 VAL A CA 1
ATOM 1573 C C . VAL A 1 199 ? -11.158 0.587 13.212 1.00 98.69 199 VAL A C 1
ATOM 1575 O O . VAL A 1 199 ? -11.281 -0.179 12.262 1.00 98.69 199 VAL A O 1
ATOM 1578 N N . LEU A 1 200 ? -10.465 1.722 13.112 1.00 98.44 200 LEU A N 1
ATOM 1579 C CA . LEU A 1 200 ? -9.602 2.046 11.968 1.00 98.44 200 LEU A CA 1
ATOM 1580 C C . LEU A 1 200 ? -8.171 2.328 12.419 1.00 98.44 200 LEU A C 1
ATOM 1582 O O . LEU A 1 200 ? -7.925 2.667 13.576 1.00 98.44 200 LEU A O 1
ATOM 1586 N N . ALA A 1 201 ? -7.227 2.208 11.490 1.00 98.69 201 ALA A N 1
ATOM 1587 C CA . ALA A 1 201 ? -5.844 2.641 11.672 1.00 98.69 201 ALA A CA 1
ATOM 1588 C C . ALA A 1 201 ? -5.591 3.941 10.901 1.00 98.69 201 ALA A C 1
ATOM 1590 O O . ALA A 1 201 ? -6.225 4.181 9.875 1.00 98.69 201 ALA A O 1
ATOM 1591 N N . TYR A 1 202 ? -4.622 4.746 11.332 1.00 98.44 202 TYR A N 1
ATOM 1592 C CA . TYR A 1 202 ? -4.196 5.935 10.590 1.00 98.44 202 TYR A CA 1
ATOM 1593 C C . TYR A 1 202 ? -2.673 6.056 10.511 1.00 98.44 202 TYR A C 1
ATOM 1595 O O . TYR A 1 202 ? -1.938 5.577 11.379 1.00 98.44 202 TYR A O 1
ATOM 1603 N N . SER A 1 203 ? -2.194 6.690 9.443 1.00 97.62 203 SER A N 1
ATOM 1604 C CA . SER A 1 203 ? -0.796 7.088 9.246 1.00 97.62 203 SER A CA 1
ATOM 1605 C C . SER A 1 203 ? -0.703 8.615 9.142 1.00 97.62 203 SER A C 1
ATOM 1607 O O . SER A 1 203 ? -1.708 9.315 9.247 1.00 97.62 203 SER A O 1
ATOM 1609 N N . MET A 1 204 ? 0.500 9.152 8.917 1.00 95.50 204 MET A N 1
ATOM 1610 C CA . MET A 1 204 ? 0.670 10.594 8.670 1.00 95.50 204 MET A CA 1
ATOM 1611 C C . MET A 1 204 ? 0.002 11.079 7.370 1.00 95.50 204 MET A C 1
ATOM 1613 O O . MET A 1 204 ? -0.148 12.277 7.182 1.00 95.50 204 MET A O 1
ATOM 1617 N N . PHE A 1 205 ? -0.387 10.158 6.481 1.00 94.44 205 PHE A N 1
ATOM 1618 C CA . PHE A 1 205 ? -1.029 10.461 5.199 1.00 94.44 205 PHE A CA 1
ATOM 1619 C C . PHE A 1 205 ? -2.555 10.289 5.237 1.00 94.44 205 PHE A C 1
ATOM 1621 O O . PHE A 1 205 ? -3.201 10.423 4.202 1.00 94.44 205 PHE A O 1
ATOM 1628 N N . GLY A 1 206 ? -3.132 9.968 6.400 1.00 95.25 206 GLY A N 1
ATOM 1629 C CA . GLY A 1 206 ? -4.579 9.885 6.586 1.00 95.25 206 GLY A CA 1
ATOM 1630 C C . GLY A 1 206 ? -5.059 8.598 7.253 1.00 95.25 206 GLY A C 1
ATOM 1631 O O . GLY A 1 206 ? -4.279 7.781 7.754 1.00 95.25 206 GLY A O 1
ATOM 1632 N N . VAL A 1 207 ? -6.381 8.442 7.267 1.00 96.88 207 VAL A N 1
ATOM 1633 C CA . VAL A 1 207 ? -7.088 7.305 7.865 1.00 96.88 207 VAL A CA 1
ATOM 1634 C C . VAL A 1 207 ? -7.262 6.172 6.857 1.00 96.88 207 VAL A C 1
ATOM 1636 O O . VAL A 1 207 ? -7.462 6.407 5.668 1.00 96.88 207 VAL A O 1
ATOM 1639 N N . GLY A 1 208 ? -7.168 4.936 7.337 1.00 97.81 208 GLY A N 1
ATOM 1640 C CA . GLY A 1 208 ? -7.543 3.751 6.578 1.00 97.81 208 GLY A CA 1
ATOM 1641 C C . GLY A 1 208 ? -9.034 3.427 6.708 1.00 97.81 208 GLY A C 1
ATOM 1642 O O . GLY A 1 208 ? -9.758 4.106 7.440 1.00 97.81 208 GLY A O 1
ATOM 1643 N N . PRO A 1 209 ? -9.498 2.368 6.028 1.00 98.12 209 PRO A N 1
ATOM 1644 C CA . PRO A 1 209 ? -10.876 1.909 6.145 1.00 98.12 209 PRO A CA 1
ATOM 1645 C C . PRO A 1 209 ? -11.184 1.386 7.558 1.00 98.12 209 PRO A C 1
ATOM 1647 O O . PRO A 1 209 ? -10.296 0.920 8.280 1.00 98.12 209 PRO A O 1
ATOM 1650 N N . ILE A 1 210 ? -12.461 1.468 7.934 1.00 97.81 210 ILE A N 1
ATOM 1651 C CA . ILE A 1 210 ? -13.003 0.923 9.185 1.00 97.81 210 ILE A CA 1
ATOM 1652 C C . ILE A 1 210 ? -13.129 -0.600 9.111 1.00 97.81 210 ILE A C 1
ATOM 1654 O O . ILE A 1 210 ? -13.352 -1.157 8.037 1.00 97.81 210 ILE A O 1
ATOM 1658 N N . SER A 1 211 ? -12.959 -1.267 10.251 1.00 98.50 211 SER A N 1
ATOM 1659 C CA . SER A 1 211 ? -13.206 -2.702 10.390 1.00 98.50 211 SER A CA 1
ATOM 1660 C C . SER A 1 211 ? -14.681 -3.049 10.237 1.00 98.50 211 SER A C 1
ATOM 1662 O O . SER A 1 211 ? -15.553 -2.180 10.314 1.00 98.50 211 SER A O 1
ATOM 1664 N N . ASP A 1 212 ? -14.943 -4.348 10.125 1.00 96.56 212 ASP A N 1
ATOM 1665 C CA . ASP A 1 212 ? -16.279 -4.892 10.332 1.00 96.56 212 ASP A CA 1
ATOM 1666 C C . ASP A 1 212 ? -16.799 -4.550 11.737 1.00 96.56 212 ASP A C 1
ATOM 1668 O O . ASP A 1 212 ? -16.023 -4.289 12.669 1.00 96.56 212 ASP A O 1
ATOM 1672 N N . LEU A 1 213 ? -18.127 -4.537 11.849 1.00 96.50 213 LEU A N 1
ATOM 1673 C CA . LEU A 1 213 ? -18.853 -4.238 13.075 1.00 96.50 213 LEU A CA 1
ATOM 1674 C C . LEU A 1 213 ? -18.655 -5.352 14.106 1.00 96.50 213 LEU A C 1
ATOM 1676 O O . LEU A 1 213 ? -18.982 -6.507 13.841 1.00 96.50 213 LEU A O 1
ATOM 1680 N N . GLU A 1 214 ? -18.201 -4.981 15.296 1.00 98.06 214 GLU A N 1
ATOM 1681 C CA . GLU A 1 214 ? -18.119 -5.854 16.465 1.00 98.06 214 GLU A CA 1
ATOM 1682 C C . GLU A 1 214 ? -19.157 -5.417 17.503 1.00 98.06 214 GLU A C 1
ATOM 1684 O O . GLU A 1 214 ? -19.451 -4.227 17.647 1.00 98.06 214 GLU A O 1
ATOM 1689 N N . GLN A 1 215 ? -19.714 -6.372 18.246 1.00 97.88 215 GLN A N 1
ATOM 1690 C CA . GLN A 1 215 ? -20.660 -6.088 19.323 1.00 97.88 215 GLN A CA 1
ATOM 1691 C C . GLN A 1 215 ? -20.191 -6.679 20.646 1.00 97.88 215 GLN A C 1
ATOM 1693 O O . GLN A 1 215 ? -19.689 -7.798 20.709 1.00 97.88 215 GLN A O 1
ATOM 1698 N N . VAL A 1 216 ? -20.402 -5.933 21.727 1.00 98.06 216 VAL A N 1
ATOM 1699 C CA . VAL A 1 216 ? -20.104 -6.380 23.087 1.00 98.06 216 VAL A CA 1
ATOM 1700 C C . VAL A 1 216 ? -21.235 -5.985 24.023 1.00 98.06 216 VAL A C 1
ATOM 1702 O O . VAL A 1 216 ? -21.657 -4.831 24.058 1.00 98.06 216 VAL A O 1
ATOM 1705 N N . MET A 1 217 ? -21.728 -6.949 24.798 1.00 97.81 217 MET A N 1
ATOM 1706 C CA . MET A 1 217 ? -22.673 -6.691 25.881 1.00 97.81 217 MET A CA 1
ATOM 1707 C C . MET A 1 217 ? -21.902 -6.443 27.177 1.00 97.81 217 MET A C 1
ATOM 1709 O O . MET A 1 217 ? -21.069 -7.264 27.568 1.00 97.81 217 MET A O 1
ATOM 1713 N N . THR A 1 218 ? -22.161 -5.319 27.841 1.00 97.12 218 THR A N 1
ATOM 1714 C CA . THR A 1 218 ? -21.599 -5.038 29.166 1.00 97.12 218 THR A CA 1
ATOM 1715 C C . THR A 1 218 ? -22.224 -5.934 30.230 1.00 97.12 218 THR A C 1
ATOM 1717 O O . THR A 1 218 ? -23.385 -6.332 30.130 1.00 97.12 218 THR A O 1
ATOM 1720 N N . LYS A 1 219 ? -21.453 -6.259 31.273 1.00 95.69 219 LYS A N 1
ATOM 1721 C CA . LYS A 1 219 ? -21.960 -7.059 32.397 1.00 95.69 219 LYS A CA 1
ATOM 1722 C C . LYS A 1 219 ? -23.145 -6.359 33.100 1.00 95.69 219 LYS A C 1
ATOM 1724 O O . LYS A 1 219 ? -23.229 -5.128 33.061 1.00 95.69 219 LYS A O 1
ATOM 1729 N N . PRO A 1 220 ? -24.044 -7.113 33.760 1.00 94.06 220 PRO A N 1
ATOM 1730 C CA . PRO A 1 220 ? -25.100 -6.535 34.591 1.00 94.06 220 PRO A CA 1
ATOM 1731 C C . PRO A 1 220 ? -24.536 -5.687 35.734 1.00 94.06 220 PRO A C 1
ATOM 1733 O O . PRO A 1 220 ? -23.490 -6.022 36.293 1.00 94.06 220 PRO A O 1
ATOM 1736 N N . GLY A 1 221 ? -25.221 -4.596 36.077 1.00 86.94 221 GLY A N 1
ATOM 1737 C CA . GLY A 1 221 ? -24.885 -3.783 37.246 1.00 86.94 221 GLY A CA 1
ATOM 1738 C C . GLY A 1 221 ? -25.276 -4.484 38.550 1.00 86.94 221 GLY A C 1
ATOM 1739 O O . GLY A 1 221 ? -26.068 -5.423 38.535 1.00 86.94 221 GLY A O 1
ATOM 1740 N N . ALA A 1 222 ? -24.748 -4.010 39.683 1.00 76.75 222 ALA A N 1
ATOM 1741 C CA . ALA A 1 222 ? -25.045 -4.586 40.998 1.00 76.75 222 ALA A CA 1
ATOM 1742 C C . ALA A 1 222 ? -26.557 -4.637 41.302 1.00 76.75 222 ALA A C 1
ATOM 1744 O O . ALA A 1 222 ? -27.024 -5.612 41.889 1.00 76.75 222 ALA A O 1
ATOM 1745 N N . GLU A 1 223 ? -27.320 -3.644 40.836 1.00 64.12 223 GLU A N 1
ATOM 1746 C CA . GLU A 1 223 ? -28.775 -3.548 41.028 1.00 64.12 223 GLU A CA 1
ATOM 1747 C C . GLU A 1 223 ? -29.561 -4.633 40.265 1.00 64.12 223 GLU A C 1
ATOM 1749 O O . GLU A 1 223 ? -30.542 -5.162 40.784 1.00 64.12 223 GLU A O 1
ATOM 1754 N N . ASP A 1 224 ? -29.088 -5.059 39.089 1.00 58.53 224 ASP A N 1
ATOM 1755 C CA . ASP A 1 224 ? -29.760 -6.075 38.261 1.00 58.53 224 ASP A CA 1
ATOM 1756 C C . ASP A 1 224 ? -29.535 -7.512 38.775 1.00 58.53 224 ASP A C 1
ATOM 1758 O O . ASP A 1 224 ? -30.302 -8.430 38.470 1.00 58.53 224 ASP A O 1
ATOM 1762 N N . SER A 1 225 ? -28.479 -7.737 39.563 1.00 55.47 225 SER A N 1
ATOM 1763 C CA . SER A 1 225 ? -28.117 -9.055 40.112 1.00 55.47 225 SER A CA 1
ATOM 1764 C C . SER A 1 225 ? -28.933 -9.486 41.339 1.00 55.47 225 SER A C 1
ATOM 1766 O O . SER A 1 225 ? -28.870 -10.656 41.716 1.00 55.47 225 SER A O 1
ATOM 1768 N N . VAL A 1 226 ? -29.715 -8.590 41.951 1.00 55.94 226 VAL A N 1
ATOM 1769 C CA . VAL A 1 226 ? -30.438 -8.859 43.214 1.00 55.94 226 VAL A CA 1
ATOM 1770 C C . VAL A 1 226 ? -31.790 -9.569 43.002 1.00 55.94 226 VAL A C 1
ATOM 1772 O O . VAL A 1 226 ? -32.351 -10.125 43.941 1.00 55.94 226 VAL A O 1
ATOM 1775 N N . LEU A 1 227 ? -32.297 -9.673 41.768 1.00 51.38 227 LEU A N 1
ATOM 1776 C CA . LEU A 1 227 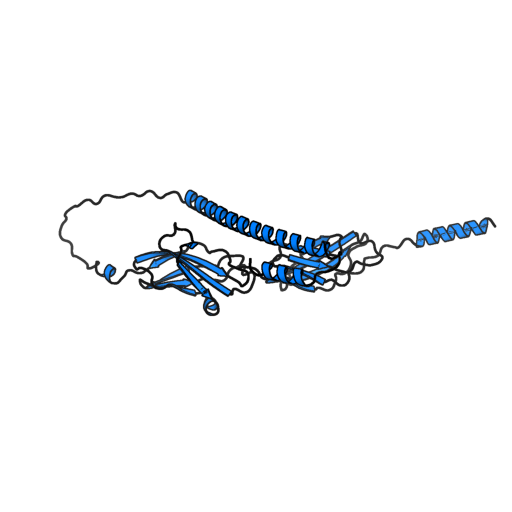? -33.626 -10.248 41.482 1.00 51.38 227 LEU A CA 1
ATOM 1777 C C . LEU A 1 227 ? -33.661 -11.772 41.223 1.00 51.38 227 LEU A C 1
ATOM 1779 O O . LEU A 1 227 ? -34.619 -12.273 40.638 1.00 51.38 227 LEU A O 1
ATOM 1783 N N . LYS A 1 228 ? -32.655 -12.545 41.653 1.00 47.69 228 LYS A N 1
ATOM 1784 C CA . LYS A 1 228 ? -32.682 -14.020 41.554 1.00 47.69 228 LYS A CA 1
ATOM 1785 C C . LYS A 1 228 ? -32.385 -14.701 42.890 1.00 47.69 228 LYS A C 1
ATOM 1787 O O . LYS A 1 228 ? -31.364 -15.367 43.035 1.00 47.69 228 LYS A O 1
ATOM 1792 N N . THR A 1 229 ? -33.290 -14.577 43.857 1.00 40.50 229 THR A N 1
ATOM 1793 C CA . THR A 1 229 ? -33.384 -15.547 44.960 1.00 40.50 229 THR A CA 1
ATOM 1794 C C . THR A 1 229 ? -34.313 -16.707 44.559 1.00 40.50 229 THR A C 1
ATOM 1796 O O . THR A 1 229 ? -35.292 -16.484 43.842 1.00 40.50 229 THR A O 1
ATOM 1799 N N . PRO A 1 230 ? -34.029 -17.961 44.962 1.00 44.97 230 PRO A N 1
ATOM 1800 C CA . PRO A 1 230 ? -34.905 -19.091 44.674 1.00 44.97 230 PRO A CA 1
ATOM 1801 C C . PRO A 1 230 ? -36.155 -19.013 45.558 1.00 44.97 230 PRO A C 1
ATOM 1803 O O . PRO A 1 230 ? -36.063 -19.153 46.774 1.00 44.97 230 PRO A O 1
ATOM 1806 N N . VAL A 1 231 ? -37.323 -18.803 44.949 1.00 39.47 231 VAL A N 1
ATOM 1807 C CA . VAL A 1 231 ? -38.620 -18.930 45.626 1.00 39.47 231 VAL A CA 1
ATOM 1808 C C . VAL A 1 231 ? -39.161 -20.340 45.378 1.00 39.47 231 VAL A C 1
ATOM 1810 O O . VAL A 1 231 ? -39.344 -20.762 44.236 1.00 39.47 231 VAL A O 1
ATOM 1813 N N . THR A 1 232 ? -39.373 -21.074 46.468 1.00 40.38 232 THR A N 1
ATOM 1814 C CA . THR A 1 232 ? -40.031 -22.387 46.564 1.00 40.38 232 THR A CA 1
ATOM 1815 C C . THR A 1 232 ? -41.456 -22.339 45.973 1.00 40.38 232 THR A C 1
ATOM 1817 O O . THR A 1 232 ? -42.112 -21.301 46.076 1.00 40.38 232 THR A O 1
ATOM 1820 N N . PRO A 1 233 ? -41.990 -23.420 45.366 1.00 44.03 233 PRO A N 1
ATOM 1821 C CA . PRO A 1 233 ? -43.231 -23.339 44.601 1.00 44.03 233 PRO A CA 1
ATOM 1822 C C . PRO A 1 233 ? -44.483 -23.449 45.491 1.00 44.03 233 PRO A C 1
ATOM 1824 O O . PRO A 1 233 ? -44.669 -24.433 46.203 1.00 44.03 233 PRO A O 1
ATOM 1827 N N . GLY A 1 234 ? -45.370 -22.455 45.385 1.00 31.08 234 GLY A N 1
ATOM 1828 C CA . GLY A 1 234 ? -46.772 -22.473 45.827 1.00 31.08 234 GLY A CA 1
ATOM 1829 C C . GLY A 1 234 ? -47.688 -21.992 44.684 1.00 31.08 234 GLY A C 1
ATOM 1830 O O . GLY A 1 234 ? -47.203 -21.322 43.770 1.00 31.08 234 GLY A O 1
ATOM 1831 N N . PRO A 1 235 ? -48.975 -22.386 44.646 1.00 40.44 235 PRO A N 1
ATOM 1832 C CA . PRO A 1 235 ? -49.675 -22.646 43.390 1.00 40.44 235 PRO A CA 1
ATOM 1833 C C . PRO A 1 235 ? -50.208 -21.399 42.668 1.00 40.44 235 PRO A C 1
ATOM 1835 O O . PRO A 1 235 ? -50.791 -20.495 43.256 1.00 40.44 235 PRO A O 1
ATOM 1838 N N . SER A 1 236 ? -50.020 -21.444 41.348 1.00 38.25 236 SER A N 1
ATOM 1839 C CA . SER A 1 236 ? -50.714 -20.766 40.245 1.00 38.25 236 SER A CA 1
ATOM 1840 C C . SER A 1 236 ? -51.695 -19.623 40.547 1.00 38.25 236 SER A C 1
ATOM 1842 O O . SER A 1 236 ? -52.810 -19.847 41.017 1.00 38.25 236 SER A O 1
ATOM 1844 N N . SER A 1 237 ? -51.400 -18.455 39.974 1.00 29.66 237 SER A N 1
ATOM 1845 C CA . SER A 1 237 ? -52.423 -17.656 39.296 1.00 29.66 237 SER A CA 1
ATOM 1846 C C . SER A 1 237 ? -51.912 -17.245 37.913 1.00 29.66 237 SER A C 1
ATOM 1848 O O . SER A 1 237 ? -50.781 -16.798 37.739 1.00 29.66 237 SER A O 1
ATOM 1850 N N . LYS A 1 238 ? -52.737 -17.519 36.900 1.00 38.53 238 LYS A N 1
ATOM 1851 C CA . LYS A 1 238 ? -52.502 -17.179 35.496 1.00 38.53 238 LYS A CA 1
ATOM 1852 C C . LYS A 1 238 ? -52.683 -15.671 35.326 1.00 38.53 238 LYS A C 1
ATOM 1854 O O . LYS A 1 238 ? -53.752 -15.159 35.644 1.00 38.53 238 LYS A O 1
ATOM 1859 N N . SER A 1 239 ? -51.713 -14.988 34.727 1.00 28.70 239 SER A N 1
ATOM 1860 C CA . SER A 1 239 ? -51.970 -13.720 34.047 1.00 28.70 239 SER A CA 1
ATOM 1861 C C . SER A 1 239 ? -51.209 -13.677 32.723 1.00 28.70 239 SER A C 1
ATOM 1863 O O . SER A 1 239 ? -50.032 -14.017 32.622 1.00 28.70 239 SER A O 1
ATOM 1865 N N . ASN A 1 240 ? -51.963 -13.362 31.674 1.00 34.03 240 ASN A N 1
ATOM 1866 C CA . ASN A 1 240 ? -51.528 -13.312 30.288 1.00 34.03 240 ASN A CA 1
ATOM 1867 C C . ASN A 1 240 ? -50.574 -12.130 30.067 1.00 34.03 240 ASN A C 1
ATOM 1869 O O . ASN A 1 240 ? -50.944 -10.995 30.361 1.00 34.03 240 ASN A O 1
ATOM 1873 N N . SER A 1 241 ? -49.414 -12.370 29.449 1.00 31.91 241 SER A N 1
ATOM 1874 C CA . SER A 1 241 ? -48.647 -11.325 28.765 1.00 31.91 241 SER A CA 1
ATOM 1875 C C . SER A 1 241 ? -48.609 -11.608 27.264 1.00 31.91 241 SER A C 1
ATOM 1877 O O . SER A 1 241 ? -48.285 -12.696 26.784 1.00 31.91 241 SER A O 1
ATOM 1879 N N . SER A 1 242 ? -49.055 -10.606 26.519 1.00 30.23 242 SER A N 1
ATOM 1880 C CA . SER A 1 242 ? -49.156 -10.564 25.072 1.00 30.23 242 SER A CA 1
ATOM 1881 C C . SER A 1 242 ? -47.770 -10.581 24.421 1.00 30.23 242 SER A C 1
ATOM 1883 O O . SER A 1 242 ? -46.891 -9.781 24.733 1.00 30.23 242 SER A O 1
ATOM 1885 N N . LYS A 1 243 ? -47.586 -11.492 23.459 1.00 32.53 243 LYS A N 1
ATOM 1886 C CA . LYS A 1 243 ? -46.454 -11.494 22.525 1.00 32.53 243 LYS A CA 1
ATOM 1887 C C . LYS A 1 243 ? -46.507 -10.238 21.652 1.00 32.53 243 LYS A C 1
ATOM 1889 O O . LYS A 1 243 ? -47.350 -10.151 20.760 1.00 32.53 243 LYS A O 1
ATOM 1894 N N . LEU A 1 244 ? -45.572 -9.311 21.847 1.00 30.45 244 LEU A N 1
ATOM 1895 C CA . LEU A 1 244 ? -45.255 -8.292 20.849 1.00 30.45 244 LEU A CA 1
ATOM 1896 C C . LEU A 1 244 ? -44.248 -8.892 19.852 1.00 30.45 244 LEU A C 1
ATOM 1898 O O . LEU A 1 244 ? -43.048 -8.946 20.102 1.00 30.45 244 LEU A O 1
ATOM 1902 N N . ASN A 1 245 ? -44.755 -9.400 18.728 1.00 30.27 245 ASN A N 1
ATOM 1903 C CA . ASN A 1 245 ? -43.940 -9.802 17.581 1.00 30.27 245 ASN A CA 1
ATOM 1904 C C . ASN A 1 245 ? -43.543 -8.548 16.783 1.00 30.27 245 ASN A C 1
ATOM 1906 O O . ASN A 1 245 ? -44.357 -8.039 16.011 1.00 30.27 245 ASN A O 1
ATOM 1910 N N . SER A 1 246 ? -42.299 -8.075 16.895 1.00 37.84 246 SER A N 1
ATOM 1911 C CA . SER A 1 246 ? -41.722 -7.162 15.901 1.00 37.84 246 SER A CA 1
ATOM 1912 C C . SER A 1 246 ? -41.001 -7.973 14.815 1.00 37.84 246 SER A C 1
ATOM 1914 O O . SER A 1 246 ? -40.081 -8.748 15.070 1.00 37.84 246 SER A O 1
ATOM 1916 N N . LYS A 1 247 ? -41.477 -7.842 13.571 1.00 38.16 247 LYS A N 1
ATOM 1917 C CA . LYS A 1 247 ? -40.865 -8.450 12.378 1.00 38.16 247 LYS A CA 1
ATOM 1918 C C . LYS A 1 247 ? -39.478 -7.833 12.126 1.00 38.16 247 LYS A C 1
ATOM 1920 O O . LYS A 1 247 ? -39.374 -6.609 12.137 1.00 38.16 247 LYS A O 1
ATOM 1925 N N . PRO A 1 248 ? -38.443 -8.624 11.793 1.00 41.34 248 PRO A N 1
ATOM 1926 C CA . PRO A 1 248 ? -37.149 -8.078 11.401 1.00 41.34 248 PRO A CA 1
ATOM 1927 C C . PRO A 1 248 ? -37.224 -7.467 9.991 1.00 41.34 248 PRO A C 1
ATOM 1929 O O . PRO A 1 248 ? -37.676 -8.109 9.037 1.00 41.34 248 PRO A O 1
ATOM 1932 N N . MET A 1 249 ? -36.771 -6.218 9.853 1.00 44.84 249 MET A N 1
ATOM 1933 C CA . MET A 1 249 ? -36.621 -5.541 8.563 1.00 44.84 249 MET A CA 1
ATOM 1934 C C . MET A 1 249 ? -35.417 -6.140 7.811 1.00 44.84 249 MET A C 1
ATOM 1936 O O . MET A 1 249 ? -34.366 -6.407 8.390 1.00 44.84 249 MET A O 1
ATOM 1940 N N . LYS A 1 250 ? -35.586 -6.456 6.521 1.00 49.81 250 LYS A N 1
ATOM 1941 C CA . LYS A 1 250 ? -34.651 -7.303 5.758 1.00 49.81 250 LYS A CA 1
ATOM 1942 C C . LYS A 1 250 ? -33.282 -6.626 5.550 1.00 49.81 250 LYS A C 1
ATOM 1944 O O . LYS A 1 250 ? -33.173 -5.687 4.767 1.00 49.81 250 LYS A O 1
ATOM 1949 N N . ARG A 1 251 ? -32.245 -7.221 6.157 1.00 56.06 251 ARG A N 1
ATOM 1950 C CA . ARG A 1 251 ? -30.775 -7.021 6.054 1.00 56.06 251 ARG A CA 1
ATOM 1951 C C . ARG A 1 251 ? -30.212 -6.454 4.734 1.00 56.06 251 ARG A C 1
ATOM 1953 O O . ARG A 1 251 ? -29.205 -5.764 4.774 1.00 56.06 251 ARG A O 1
ATOM 1960 N N . LYS A 1 252 ? -30.833 -6.727 3.580 1.00 44.22 252 LYS A N 1
ATOM 1961 C CA . LYS A 1 252 ? -30.388 -6.230 2.263 1.00 44.22 252 LYS A CA 1
ATOM 1962 C C . LYS A 1 252 ? -30.644 -4.728 2.080 1.00 44.22 252 LYS A C 1
ATOM 1964 O O . LYS A 1 252 ? -29.745 -4.017 1.664 1.00 44.22 252 LYS A O 1
ATOM 1969 N N . LYS A 1 253 ? -31.816 -4.242 2.508 1.00 46.75 253 LYS A N 1
ATOM 1970 C CA . LYS A 1 253 ? -32.186 -2.821 2.399 1.00 46.75 253 LYS A CA 1
ATOM 1971 C C . LYS A 1 253 ? -31.253 -1.923 3.223 1.00 46.75 253 LYS A C 1
ATOM 1973 O O . LYS A 1 253 ? -30.832 -0.880 2.758 1.00 46.75 253 LYS A O 1
ATOM 1978 N N . MET A 1 254 ? -30.861 -2.392 4.407 1.00 48.53 254 MET A N 1
ATOM 1979 C CA . MET A 1 254 ? -29.962 -1.668 5.309 1.00 48.53 254 MET A CA 1
ATOM 1980 C C . MET A 1 254 ? -28.544 -1.506 4.738 1.00 48.53 254 MET A C 1
ATOM 1982 O O . MET A 1 254 ? -27.936 -0.453 4.880 1.00 48.53 254 MET A O 1
ATOM 1986 N N . VAL A 1 255 ? -28.016 -2.539 4.072 1.00 49.75 255 VAL A N 1
ATOM 1987 C CA . VAL A 1 255 ? -26.692 -2.478 3.428 1.00 49.75 255 VAL A CA 1
ATOM 1988 C C . VAL A 1 255 ? -26.718 -1.549 2.212 1.00 49.75 255 VAL A C 1
ATOM 1990 O O . VAL A 1 255 ? -25.772 -0.788 2.009 1.00 49.75 255 VAL A O 1
ATOM 1993 N N . ASP A 1 256 ? -27.806 -1.570 1.441 1.00 54.47 256 ASP A N 1
ATOM 1994 C CA . ASP A 1 256 ? -27.983 -0.685 0.287 1.00 54.47 256 ASP A CA 1
ATOM 1995 C C . ASP A 1 256 ? -28.071 0.793 0.729 1.00 54.47 256 ASP A C 1
ATOM 1997 O O . ASP A 1 256 ? -27.373 1.639 0.167 1.00 54.47 256 ASP A O 1
ATOM 2001 N N . ASP A 1 257 ? -28.805 1.086 1.810 1.00 58.97 257 ASP A N 1
ATOM 2002 C CA . ASP A 1 257 ? -28.923 2.437 2.380 1.00 58.97 257 ASP A CA 1
ATOM 2003 C C . ASP A 1 257 ? -27.569 2.955 2.929 1.00 58.97 257 ASP A C 1
ATOM 2005 O O . ASP A 1 257 ? -27.209 4.119 2.724 1.00 58.97 257 ASP A O 1
ATOM 2009 N N . ILE A 1 258 ? -26.763 2.093 3.571 1.00 54.84 258 ILE A N 1
ATOM 2010 C CA . ILE A 1 258 ? -25.416 2.445 4.066 1.00 54.84 258 ILE A CA 1
ATOM 2011 C C . ILE A 1 258 ? -24.473 2.786 2.908 1.00 54.84 258 ILE A C 1
ATOM 2013 O O . ILE A 1 258 ? -23.766 3.797 2.960 1.00 54.84 258 ILE A O 1
ATOM 2017 N N . ASN A 1 259 ? -24.475 1.974 1.850 1.00 47.66 259 ASN A N 1
ATOM 2018 C CA . ASN A 1 259 ? -23.638 2.212 0.676 1.00 47.66 259 ASN A CA 1
ATOM 2019 C C . ASN A 1 259 ? -24.053 3.499 -0.057 1.00 47.66 259 ASN A C 1
ATOM 2021 O O . ASN A 1 259 ? -23.193 4.259 -0.512 1.00 47.66 259 ASN A O 1
ATOM 2025 N N . GLU A 1 260 ? -25.354 3.798 -0.124 1.00 65.06 260 GLU A N 1
ATOM 2026 C CA . GLU A 1 260 ? -25.857 5.038 -0.718 1.00 65.06 260 GLU A CA 1
ATOM 2027 C C . GLU A 1 260 ? -25.429 6.275 0.090 1.00 65.06 260 GLU A C 1
ATOM 2029 O O . GLU A 1 260 ? -25.007 7.285 -0.486 1.00 65.06 260 GLU A O 1
ATOM 2034 N N . ILE A 1 261 ? -25.473 6.201 1.424 1.00 63.88 261 ILE A N 1
ATOM 2035 C CA . ILE A 1 261 ? -25.017 7.283 2.307 1.00 63.88 261 ILE A CA 1
ATOM 2036 C C . ILE A 1 261 ? -23.506 7.496 2.166 1.00 63.88 261 ILE A C 1
ATO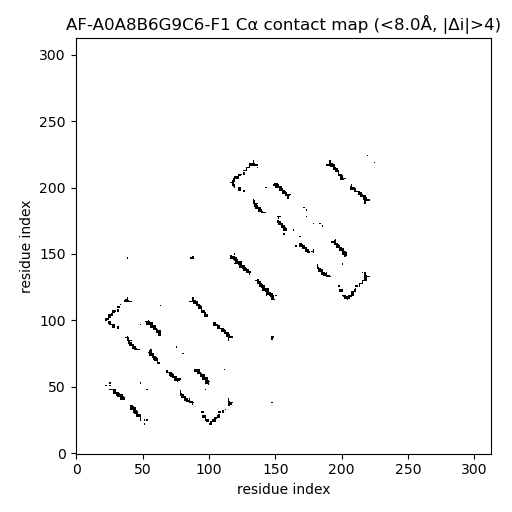M 2038 O O . ILE A 1 261 ? -23.067 8.638 2.012 1.00 63.88 261 ILE A O 1
ATOM 2042 N N . GLN A 1 262 ? -22.709 6.424 2.143 1.00 48.16 262 GLN A N 1
ATOM 2043 C CA . GLN A 1 262 ? -21.260 6.513 1.930 1.00 48.16 262 GLN A CA 1
ATOM 2044 C C . GLN A 1 262 ? -20.925 7.153 0.578 1.00 48.16 262 GLN A C 1
ATOM 2046 O O . GLN A 1 262 ? -20.085 8.053 0.517 1.00 48.16 262 GLN A O 1
ATOM 2051 N N . HIS A 1 263 ? -21.633 6.773 -0.488 1.00 58.56 263 HIS A N 1
ATOM 2052 C CA . HIS A 1 263 ? -21.453 7.372 -1.808 1.00 58.56 263 HIS A CA 1
ATOM 2053 C C . HIS A 1 263 ? -21.835 8.865 -1.825 1.00 58.56 263 HIS A C 1
ATOM 2055 O O . HIS A 1 263 ? -21.127 9.681 -2.418 1.00 58.56 263 HIS A O 1
ATOM 2061 N N . LYS A 1 264 ? -22.908 9.265 -1.125 1.00 72.44 264 LYS A N 1
ATOM 2062 C CA . LYS A 1 264 ? -23.312 10.678 -0.995 1.00 72.44 264 LYS A CA 1
ATOM 2063 C C . LYS A 1 264 ? -22.295 11.511 -0.211 1.00 72.44 264 LYS A C 1
ATOM 2065 O O . LYS A 1 264 ? -22.021 12.643 -0.610 1.00 72.44 264 LYS A O 1
ATOM 2070 N N . VAL A 1 265 ? -21.731 10.974 0.872 1.00 70.50 265 VAL A N 1
ATOM 2071 C CA . VAL A 1 265 ? -20.687 11.649 1.665 1.00 70.50 265 VAL A CA 1
ATOM 2072 C C . VAL A 1 265 ? -19.409 11.801 0.843 1.00 70.50 265 VAL A C 1
ATOM 2074 O O . VAL A 1 265 ? -18.881 12.906 0.742 1.00 70.50 265 VAL A O 1
ATOM 2077 N N . TYR A 1 266 ? -18.970 10.731 0.176 1.00 52.84 266 TYR A N 1
ATOM 2078 C CA . TYR A 1 266 ? -17.792 10.758 -0.689 1.00 52.84 266 TYR A CA 1
ATOM 2079 C C . TYR A 1 266 ? -17.939 11.774 -1.832 1.00 52.84 266 TYR A C 1
ATOM 2081 O O . TYR A 1 266 ? -17.042 12.579 -2.070 1.00 52.84 266 TYR A O 1
ATOM 2089 N N . LYS A 1 267 ? -19.109 11.817 -2.482 1.00 68.12 267 LYS A N 1
ATOM 2090 C CA . LYS A 1 267 ? -19.395 12.780 -3.555 1.00 68.12 267 LYS A CA 1
ATOM 2091 C C . LYS A 1 267 ? -19.403 14.232 -3.060 1.00 68.12 267 LYS A C 1
ATOM 2093 O O . LYS A 1 267 ? -18.942 15.112 -3.780 1.00 68.12 267 LYS A O 1
ATOM 2098 N N . LYS A 1 268 ? -19.902 14.498 -1.846 1.00 76.12 268 LYS A N 1
ATOM 2099 C CA . LYS A 1 268 ? -19.851 15.844 -1.244 1.00 76.12 268 LYS A CA 1
ATOM 2100 C C . LYS A 1 268 ? -18.416 16.298 -0.973 1.00 76.12 268 LYS A C 1
ATOM 2102 O O . LYS A 1 268 ? -18.113 17.462 -1.220 1.00 76.12 268 LYS A O 1
ATOM 2107 N N . GLU A 1 269 ? -17.551 15.397 -0.513 1.00 67.06 269 GLU A N 1
ATOM 2108 C CA . GLU A 1 269 ? -16.142 15.719 -0.261 1.00 67.06 269 GLU A CA 1
ATOM 2109 C C . GLU A 1 269 ? -15.37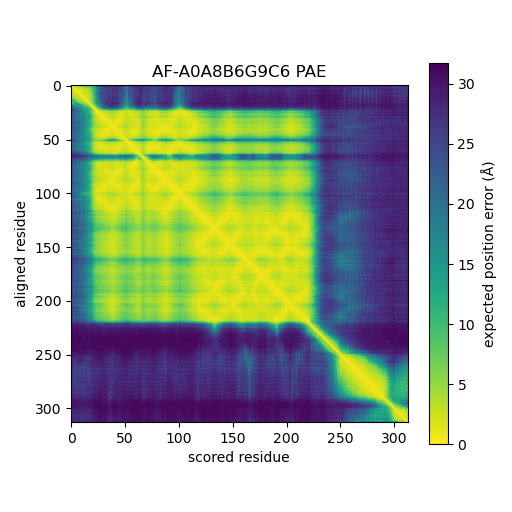5 15.973 -1.568 1.00 67.06 269 GLU A C 1
ATOM 2111 O O . GLU A 1 269 ? -14.619 16.936 -1.650 1.00 67.06 269 GLU A O 1
ATOM 2116 N N . LEU A 1 270 ? -15.648 15.198 -2.624 1.00 64.62 270 LEU A N 1
ATOM 2117 C CA . LEU A 1 270 ? -15.116 15.450 -3.972 1.00 64.62 270 LEU A CA 1
ATOM 2118 C C . LEU A 1 270 ? -15.518 16.829 -4.507 1.00 64.62 270 LEU A C 1
ATOM 2120 O O . LEU A 1 270 ? -14.660 17.578 -4.950 1.00 64.62 270 LEU A O 1
ATOM 2124 N N . ILE A 1 271 ? -16.793 17.212 -4.379 1.00 77.88 271 ILE A N 1
ATOM 2125 C CA . ILE A 1 271 ? -17.265 18.545 -4.798 1.00 77.88 271 ILE A CA 1
ATOM 2126 C C . ILE A 1 271 ? -16.566 19.660 -4.003 1.00 77.88 271 ILE A C 1
ATOM 2128 O O . ILE A 1 271 ? -16.313 20.739 -4.536 1.00 77.88 271 ILE A O 1
ATOM 2132 N N . LYS A 1 272 ? -16.258 19.428 -2.722 1.00 74.88 272 LYS A N 1
ATOM 2133 C CA . LYS A 1 272 ? -15.518 20.388 -1.895 1.00 74.88 272 LYS A CA 1
ATOM 2134 C C . LYS A 1 272 ? -14.066 20.527 -2.366 1.00 74.88 272 LYS A C 1
ATOM 2136 O O . LYS A 1 272 ? -13.579 21.649 -2.464 1.00 74.88 272 LYS A O 1
ATOM 2141 N N . GLN A 1 273 ? -13.414 19.413 -2.699 1.00 61.69 273 GLN A N 1
ATOM 2142 C CA . GLN A 1 273 ? -12.054 19.402 -3.242 1.00 61.69 273 GLN A CA 1
ATOM 2143 C C . GLN A 1 273 ? -11.983 20.041 -4.633 1.00 61.69 273 GLN A C 1
ATOM 2145 O O . GLN A 1 273 ? -11.090 20.847 -4.873 1.00 61.69 273 GLN A O 1
ATOM 2150 N N . ASP A 1 274 ? -12.948 19.770 -5.515 1.00 74.38 274 ASP A N 1
ATOM 2151 C CA . ASP A 1 274 ? -13.012 20.378 -6.849 1.00 74.38 274 ASP A CA 1
ATOM 2152 C C . ASP A 1 274 ? -13.153 21.905 -6.765 1.00 74.38 274 ASP A C 1
ATOM 2154 O O . ASP A 1 274 ? -12.468 22.627 -7.487 1.00 74.38 274 ASP A O 1
ATOM 2158 N N . LYS A 1 275 ? -13.957 22.416 -5.820 1.00 81.06 275 LYS A N 1
ATOM 2159 C CA . LYS A 1 275 ? -14.067 23.863 -5.562 1.00 81.06 275 LYS A CA 1
ATOM 2160 C C . LYS A 1 275 ? -12.771 24.480 -5.032 1.00 81.06 275 LYS A C 1
ATOM 2162 O O . LYS A 1 275 ? -12.455 25.614 -5.384 1.00 81.06 275 LYS A O 1
ATOM 2167 N N . GLU A 1 276 ? -12.020 23.771 -4.186 1.00 72.44 276 GLU A N 1
ATOM 2168 C CA . GLU A 1 276 ? -10.696 24.241 -3.749 1.00 72.44 276 GLU A CA 1
ATOM 2169 C C . GLU A 1 276 ? -9.682 24.243 -4.897 1.00 72.44 276 GLU A C 1
ATOM 2171 O O . GLU A 1 276 ? -8.913 25.195 -5.028 1.00 72.44 276 GLU A O 1
ATOM 2176 N N . ILE A 1 277 ? -9.705 23.223 -5.756 1.00 69.50 277 ILE A N 1
ATOM 2177 C CA . ILE A 1 277 ? -8.854 23.152 -6.949 1.00 69.50 277 ILE A CA 1
ATOM 2178 C C . ILE A 1 277 ? -9.188 24.297 -7.912 1.00 69.50 277 ILE A C 1
ATOM 2180 O O . ILE A 1 277 ? -8.278 24.943 -8.426 1.00 69.50 277 ILE A O 1
ATOM 2184 N N . GLU A 1 278 ? -10.470 24.599 -8.120 1.00 78.25 278 GLU A N 1
ATOM 2185 C CA . GLU A 1 278 ? -10.912 25.729 -8.941 1.00 78.25 278 GLU A CA 1
ATOM 2186 C C . GLU A 1 278 ? -10.452 27.073 -8.350 1.00 78.25 278 GLU A C 1
ATOM 2188 O O . GLU A 1 278 ? -9.887 27.895 -9.074 1.00 78.25 278 GLU A O 1
ATOM 2193 N N . LYS A 1 279 ? -10.571 27.265 -7.023 1.00 78.12 279 LYS A N 1
ATOM 2194 C CA . LYS A 1 279 ? -10.036 28.451 -6.324 1.00 78.12 279 LYS A CA 1
ATOM 2195 C C . LYS A 1 279 ? -8.525 28.596 -6.546 1.00 78.12 279 LYS A C 1
ATOM 2197 O O . LYS A 1 279 ? -8.054 29.688 -6.859 1.00 78.12 279 LYS A O 1
ATOM 2202 N N . LEU A 1 280 ? -7.769 27.504 -6.421 1.00 67.00 280 LEU A N 1
ATOM 2203 C CA . LEU A 1 280 ? -6.317 27.499 -6.627 1.00 67.00 280 LEU A CA 1
ATOM 2204 C C . LEU A 1 280 ? -5.934 27.786 -8.086 1.00 67.00 280 LEU A C 1
ATOM 2206 O O . LEU A 1 280 ? -4.994 28.541 -8.325 1.00 67.00 280 LEU A O 1
ATOM 2210 N N . ASN A 1 281 ? -6.666 27.239 -9.057 1.00 66.38 281 ASN A N 1
ATOM 2211 C CA . ASN A 1 281 ? -6.411 27.481 -10.478 1.00 66.38 281 ASN A CA 1
ATOM 2212 C C . ASN A 1 281 ? -6.656 28.946 -10.861 1.00 66.38 281 ASN A C 1
ATOM 2214 O O . ASN A 1 281 ? -5.804 29.543 -11.517 1.00 66.38 281 ASN A O 1
ATOM 2218 N N . LEU A 1 282 ? -7.743 29.556 -10.375 1.00 78.38 282 LEU A N 1
ATOM 2219 C CA . LEU A 1 282 ? -8.005 30.989 -10.564 1.00 78.38 282 LEU A CA 1
ATOM 2220 C C . LEU A 1 282 ? -6.886 31.854 -9.963 1.00 78.38 282 LEU A C 1
ATOM 2222 O O . LEU A 1 282 ? -6.469 32.852 -10.551 1.00 78.38 282 LEU A O 1
ATOM 2226 N N . GLN A 1 283 ? -6.350 31.451 -8.809 1.00 70.62 283 GLN A N 1
ATOM 2227 C CA . GLN A 1 283 ? -5.242 32.151 -8.158 1.00 70.62 283 GLN A CA 1
ATOM 2228 C C . GLN A 1 283 ? -3.930 32.020 -8.954 1.00 70.62 283 GLN A C 1
ATOM 2230 O O . GLN A 1 283 ? -3.167 32.982 -9.053 1.00 70.62 283 GLN A O 1
ATOM 2235 N N . ILE A 1 284 ? -3.688 30.865 -9.580 1.00 71.06 284 ILE A N 1
ATOM 2236 C CA . ILE A 1 284 ? -2.550 30.637 -10.483 1.00 71.06 284 ILE A CA 1
ATOM 2237 C C . ILE A 1 284 ? -2.685 31.463 -11.772 1.00 71.06 284 ILE A C 1
ATOM 2239 O O . ILE A 1 284 ? -1.708 32.081 -12.199 1.00 71.06 284 ILE A O 1
ATOM 2243 N N . GLU A 1 285 ? -3.869 31.514 -12.386 1.00 76.06 285 GLU A N 1
ATOM 2244 C CA . GLU A 1 285 ? -4.124 32.324 -13.586 1.00 76.06 285 GLU A CA 1
ATOM 2245 C C . GLU A 1 285 ? -3.922 33.817 -13.317 1.00 76.06 285 GLU A C 1
ATOM 2247 O O . GLU A 1 285 ? -3.243 34.494 -14.094 1.00 76.06 285 GLU A O 1
ATOM 2252 N N . LEU A 1 286 ? -4.408 34.315 -12.176 1.00 75.75 286 LEU A N 1
ATOM 2253 C CA . LEU A 1 286 ? -4.194 35.698 -11.752 1.00 75.75 286 LEU A CA 1
ATOM 2254 C C . LEU A 1 286 ? -2.696 36.011 -11.586 1.00 75.75 286 LEU A C 1
ATOM 2256 O O . LEU A 1 286 ? -2.210 37.024 -12.091 1.00 75.75 286 LEU A O 1
ATOM 2260 N N . LEU A 1 287 ? -1.937 35.116 -10.943 1.00 65.62 287 LEU A N 1
ATOM 2261 C CA . LEU A 1 287 ? -0.484 35.256 -10.791 1.00 65.62 287 LEU A CA 1
ATOM 2262 C C . LEU A 1 287 ? 0.254 35.243 -12.139 1.00 65.62 287 LEU A C 1
ATOM 2264 O O . LEU A 1 287 ? 1.227 35.980 -12.316 1.00 65.62 287 LEU A O 1
ATOM 2268 N N . ASN A 1 288 ? -0.197 34.435 -13.098 1.00 68.62 288 ASN A N 1
ATOM 2269 C CA . ASN A 1 288 ? 0.390 34.379 -14.436 1.00 68.62 288 ASN A CA 1
ATOM 2270 C C . ASN A 1 288 ? 0.046 35.624 -15.271 1.00 68.62 288 ASN A C 1
ATOM 2272 O O . ASN A 1 288 ? 0.921 36.138 -15.967 1.00 68.62 288 ASN A O 1
ATOM 2276 N N . SER A 1 289 ? -1.168 36.172 -15.147 1.00 69.94 289 SER A N 1
ATOM 2277 C CA . SER A 1 289 ? -1.559 37.443 -15.777 1.00 69.94 289 SER A CA 1
ATOM 2278 C C . SER A 1 289 ? -0.737 38.625 -15.251 1.00 69.94 289 SER A C 1
ATOM 2280 O O . SER A 1 289 ? -0.360 39.506 -16.023 1.00 69.94 289 SER A O 1
ATOM 2282 N N . LEU A 1 290 ? -0.421 38.643 -13.953 1.00 65.75 290 LEU A N 1
ATOM 2283 C CA . LEU A 1 290 ? 0.427 39.675 -13.348 1.00 65.75 290 LEU A CA 1
ATOM 2284 C C . LEU A 1 290 ? 1.886 39.580 -13.826 1.00 65.75 290 LEU A C 1
ATOM 2286 O O . LEU A 1 290 ? 2.532 40.605 -14.029 1.00 65.75 290 LEU A O 1
ATOM 2290 N N . LYS A 1 291 ? 2.392 38.364 -14.077 1.00 64.06 291 LYS A N 1
ATOM 2291 C CA . LYS A 1 291 ? 3.718 38.135 -14.684 1.00 64.06 291 LYS A CA 1
ATOM 2292 C C . LYS A 1 291 ? 3.761 38.448 -16.185 1.00 64.06 291 LYS A C 1
ATOM 2294 O O . LYS A 1 291 ? 4.807 38.846 -16.686 1.00 64.06 291 LYS A O 1
ATOM 2299 N N . GLY A 1 292 ? 2.648 38.292 -16.902 1.00 54.31 292 GLY A N 1
ATOM 2300 C CA . GLY A 1 292 ? 2.540 38.651 -18.322 1.00 54.31 292 GLY A CA 1
ATOM 2301 C C . GLY A 1 292 ? 2.557 40.162 -18.576 1.00 54.31 292 GLY A C 1
ATOM 2302 O O . GLY A 1 292 ? 3.038 40.600 -19.615 1.00 54.31 292 GLY A O 1
ATOM 2303 N N . ASN A 1 293 ? 2.107 40.963 -17.604 1.00 51.66 293 ASN A N 1
ATOM 2304 C CA . ASN A 1 293 ? 2.050 42.425 -17.714 1.00 51.66 293 ASN A CA 1
ATOM 2305 C C . ASN A 1 293 ? 3.324 43.147 -17.226 1.00 51.66 293 ASN A C 1
ATOM 2307 O O . ASN A 1 293 ? 3.421 44.366 -17.355 1.00 51.66 293 ASN A O 1
ATOM 2311 N N . SER A 1 294 ? 4.334 42.435 -16.707 1.00 50.09 294 SER A N 1
ATOM 2312 C CA . SER A 1 294 ? 5.585 43.044 -16.216 1.00 50.09 294 SER A CA 1
ATOM 2313 C C . SER A 1 294 ? 6.617 43.385 -17.305 1.00 50.09 294 SER A C 1
ATOM 2315 O O . SER A 1 294 ? 7.765 43.681 -16.983 1.00 50.09 294 SER A O 1
ATOM 2317 N N . SER A 1 295 ? 6.231 43.394 -18.585 1.00 46.81 295 SER A N 1
ATOM 2318 C CA . SER A 1 295 ? 7.040 43.976 -19.667 1.00 46.81 295 SER A CA 1
ATOM 2319 C C . SER A 1 295 ? 6.771 45.468 -19.906 1.00 46.81 295 SER A C 1
ATOM 2321 O O . SER A 1 295 ? 7.375 46.044 -20.807 1.00 46.81 295 SER A O 1
ATOM 2323 N N . VAL A 1 296 ? 5.914 46.121 -19.109 1.00 48.28 296 VAL A N 1
ATOM 2324 C CA . VAL A 1 296 ? 5.739 47.580 -19.154 1.00 48.28 296 VAL A CA 1
ATOM 2325 C C . VAL A 1 296 ? 6.055 48.185 -17.785 1.00 48.28 296 VAL A C 1
ATOM 2327 O O . VAL A 1 296 ? 5.429 47.897 -16.772 1.00 48.28 296 VAL A O 1
ATOM 2330 N N . SER A 1 297 ? 7.117 48.984 -17.796 1.00 48.00 297 SER A N 1
ATOM 2331 C CA . SER A 1 297 ? 7.709 49.812 -16.745 1.00 48.00 297 SER A CA 1
ATOM 2332 C C . SER A 1 297 ? 6.812 50.236 -15.567 1.00 48.00 297 SER A C 1
ATOM 2334 O O . SER A 1 297 ? 5.883 51.019 -15.737 1.00 48.00 297 SER A O 1
ATOM 2336 N N . GLY A 1 298 ? 7.248 49.864 -14.355 1.00 51.12 298 GLY A N 1
ATOM 2337 C CA . GLY A 1 298 ? 7.210 50.732 -13.171 1.00 51.12 298 GLY A CA 1
ATOM 2338 C C . GLY A 1 298 ? 6.003 50.636 -12.231 1.00 51.12 298 GLY A C 1
ATOM 2339 O O . GLY A 1 298 ? 5.141 51.497 -12.276 1.00 51.12 298 GLY A O 1
ATOM 2340 N N . SER A 1 299 ? 6.028 49.712 -11.259 1.00 45.53 299 SER A N 1
ATOM 2341 C CA . SER A 1 299 ? 5.650 50.020 -9.860 1.00 45.53 299 SER A CA 1
ATOM 2342 C C . SER A 1 299 ? 5.980 48.853 -8.915 1.00 45.53 299 SER A C 1
ATOM 2344 O O . SER A 1 299 ? 5.253 47.864 -8.838 1.00 45.53 299 SER A O 1
ATOM 2346 N N . SER A 1 300 ? 7.071 48.975 -8.156 1.00 53.72 300 SER A N 1
ATOM 2347 C CA . SER A 1 300 ? 7.463 48.011 -7.112 1.00 53.72 300 SER A CA 1
ATOM 2348 C C . SER A 1 300 ? 6.517 48.032 -5.892 1.00 53.72 300 SER A C 1
ATOM 2350 O O . SER A 1 300 ? 6.354 47.022 -5.212 1.00 53.72 300 SER A O 1
ATOM 2352 N N . SER A 1 301 ? 5.815 49.147 -5.636 1.00 54.06 301 SER A N 1
ATOM 2353 C CA . SER A 1 301 ? 4.968 49.295 -4.439 1.00 54.06 301 SER A CA 1
ATOM 2354 C C . SER A 1 301 ? 3.559 48.697 -4.569 1.00 54.06 301 SER A C 1
ATOM 2356 O O . SER A 1 301 ? 3.021 48.203 -3.581 1.00 54.06 301 SER A O 1
ATOM 2358 N N . VAL A 1 302 ? 2.972 48.665 -5.772 1.00 52.34 302 VAL A N 1
ATOM 2359 C CA . VAL A 1 302 ? 1.610 48.130 -5.994 1.00 52.34 302 VAL A CA 1
ATOM 2360 C C . VAL A 1 302 ? 1.588 46.599 -5.899 1.00 52.34 302 VAL A C 1
ATOM 2362 O O . VAL A 1 302 ? 0.674 46.021 -5.314 1.00 52.34 302 VAL A O 1
ATOM 2365 N N . ASN A 1 303 ? 2.649 45.939 -6.373 1.00 50.62 303 ASN A N 1
ATOM 2366 C CA . ASN A 1 303 ? 2.790 44.482 -6.298 1.00 50.62 303 ASN A CA 1
ATOM 2367 C C . ASN A 1 303 ? 3.012 43.974 -4.862 1.00 50.62 303 ASN A C 1
ATOM 2369 O O . ASN A 1 303 ? 2.591 42.868 -4.538 1.00 50.62 303 ASN A O 1
ATOM 2373 N N . GLN A 1 304 ? 3.622 44.782 -3.987 1.00 53.03 304 GLN A N 1
ATOM 2374 C CA . GLN A 1 304 ? 3.792 44.458 -2.564 1.00 53.03 304 GLN A CA 1
ATOM 2375 C C . GLN A 1 304 ? 2.480 44.622 -1.776 1.00 53.03 304 GLN A C 1
ATOM 2377 O O . GLN A 1 304 ? 2.141 43.764 -0.963 1.00 53.03 304 GLN A O 1
ATOM 2382 N N . LEU A 1 305 ? 1.687 45.663 -2.069 1.00 51.53 305 LEU A N 1
ATOM 2383 C CA . LEU A 1 305 ? 0.376 45.849 -1.433 1.00 51.53 305 LEU A CA 1
ATOM 2384 C C . LEU A 1 305 ? -0.641 44.768 -1.838 1.00 51.53 305 LEU A C 1
ATOM 2386 O O . LEU A 1 305 ? -1.364 44.265 -0.981 1.00 51.53 305 LEU A O 1
ATOM 2390 N N . LEU A 1 306 ? -0.673 44.360 -3.111 1.00 50.78 306 LEU A N 1
ATOM 2391 C CA . LEU A 1 306 ? -1.598 43.321 -3.589 1.00 50.78 306 LEU A CA 1
ATOM 2392 C C . LEU A 1 306 ? -1.236 41.917 -3.081 1.00 50.78 306 LEU A C 1
ATOM 2394 O O . LEU A 1 306 ? -2.132 41.118 -2.804 1.00 50.78 306 LEU A O 1
ATOM 2398 N N . LEU A 1 307 ? 0.056 41.624 -2.890 1.00 50.84 307 LEU A N 1
ATOM 2399 C CA . LEU A 1 307 ? 0.509 40.350 -2.323 1.00 50.84 307 LEU A CA 1
ATOM 2400 C C . LEU A 1 307 ? 0.115 40.205 -0.840 1.00 50.84 307 LEU A C 1
ATOM 2402 O O . LEU A 1 307 ? -0.248 39.112 -0.410 1.00 50.84 307 LEU A O 1
ATOM 2406 N N . ASN A 1 308 ? 0.099 41.309 -0.082 1.00 50.03 308 ASN A N 1
ATOM 2407 C CA . ASN A 1 308 ? -0.344 41.315 1.316 1.00 50.03 308 ASN A CA 1
ATOM 2408 C C . ASN A 1 308 ? -1.870 41.169 1.466 1.00 50.03 308 ASN A C 1
ATOM 2410 O O . ASN A 1 308 ? -2.324 40.560 2.433 1.00 50.03 308 ASN A O 1
ATOM 2414 N N . CYS A 1 309 ? -2.673 41.639 0.504 1.00 47.66 309 CYS A N 1
ATOM 2415 C CA . CYS A 1 309 ? -4.122 41.390 0.498 1.00 47.66 309 CYS A CA 1
ATOM 2416 C C . CYS A 1 309 ? -4.480 39.922 0.186 1.00 47.66 309 CYS A C 1
ATOM 2418 O O . CYS A 1 309 ? -5.489 39.423 0.677 1.00 47.66 309 CYS A O 1
ATOM 2420 N N . LEU A 1 310 ? -3.650 39.212 -0.588 1.00 48.69 310 LEU A N 1
ATOM 2421 C CA . LEU A 1 310 ? -3.863 37.807 -0.976 1.00 48.69 310 LEU A CA 1
ATOM 2422 C C . LEU A 1 310 ? -3.475 36.782 0.105 1.00 48.69 310 LEU A C 1
ATOM 2424 O O . LEU A 1 310 ? -3.896 35.633 0.019 1.00 48.69 310 LEU A O 1
ATOM 2428 N N . LEU A 1 311 ? -2.699 37.176 1.120 1.00 49.62 311 LEU A N 1
ATOM 2429 C CA . LEU A 1 311 ? -2.341 36.316 2.259 1.00 49.62 311 LEU A CA 1
ATOM 2430 C C . LEU A 1 311 ? -3.408 36.304 3.374 1.00 49.62 311 LEU A C 1
ATOM 2432 O O . LEU A 1 311 ? -3.288 35.523 4.317 1.00 49.62 311 LEU A O 1
ATOM 2436 N N . HIS A 1 312 ? -4.452 37.136 3.263 1.00 49.28 312 HIS A N 1
ATOM 2437 C CA . HIS A 1 312 ? -5.483 37.330 4.292 1.00 49.28 312 HIS A CA 1
ATOM 2438 C C . HIS A 1 312 ? -6.937 37.024 3.843 1.00 49.28 312 HIS A C 1
ATOM 2440 O O . HIS A 1 312 ? -7.864 37.354 4.583 1.00 49.28 312 HIS A O 1
ATOM 2446 N N . MET A 1 313 ? -7.160 36.363 2.693 1.00 44.41 313 MET A N 1
ATOM 2447 C CA . MET A 1 313 ? -8.478 35.869 2.214 1.00 44.41 313 MET A CA 1
ATOM 2448 C C . MET A 1 313 ? -8.462 34.369 1.883 1.00 44.41 313 MET A C 1
ATOM 2450 O O . MET A 1 313 ? -9.534 33.718 1.927 1.00 44.41 313 MET A O 1
#

Organism: Mytilus galloprovincialis (NCBI:txid29158)

Foldseek 3Di:
DVVVVVVVVVVVVVVVVVPPPPADAFAEWADWDWPDFAFFKTKIATHDGPPHDFPWKWKWKDFPPPPVDGTDTDIGRHRMDMHGRHHAQTKMWIWMWTADPHGIHPIDDIDMDHHHAAWFAFFWAPWAWAAPAQFKIKIATHDRPRRSDDWQWKKKFKDLCPLDDSVPTDIDTGGPPSRVRRMDMGGRHHGQGKMKMWMWITDPNGIYDIDDIDIDTHHHDPVVVPPDDDDDDDDDDDDDDDDPDDDDDDPVVSVVVVVVVVVVVVVVVVVVVVVVVVVVVVVVVVVVVVVVPVVDDDDPPVVVVVVVVVVPD

InterPro domains:
  IPR003961 Fibronectin type III [PF00041] (28-112)
  IPR003961 Fibronectin type III [PF00041] (123-212)
  IPR003961 Fibronectin type III [PS50853] (28-118)
  IPR003961 Fibronectin type III [PS50853] (123-221)
  IPR003961 Fibronectin type III [SM00060] (26-105)
  IPR003961 Fibronectin type III [SM00060] (120-208)
  IPR003961 Fibronectin type III [cd00063] (26-115)
  IPR003961 Fibronectin type III [cd00063] (123-218)
  IPR013783 Immunoglobulin-like fold [G3DSA:2.60.40.10] (22-116)
  IPR013783 Immunoglobulin-like fold [G3DSA:2.60.40.10] (117-224)
  IPR036116 Fibronectin type III superfamily [SSF49265] (25-221)
  IPR050964 Striated Muscle Structural and Regulatory Protein [PTHR13817] (26-232)

Solvent-accessible surface area (backbone atoms only — not comparable to full-atom values): 17650 Å² total; per-residue (Å²): 120,69,68,64,57,51,53,52,51,49,51,51,50,52,48,57,63,65,62,55,76,74,78,62,62,43,63,42,41,38,77,76,44,79,76,46,71,35,31,40,28,43,28,38,35,40,41,70,57,79,100,56,80,67,70,33,32,41,41,34,35,41,58,62,93,46,87,85,59,74,61,47,77,47,77,42,72,62,57,50,50,70,54,66,85,44,62,34,52,34,47,30,36,37,32,38,24,30,27,39,96,69,32,66,20,54,63,32,77,76,45,77,49,63,23,32,59,38,32,19,76,32,26,35,33,78,69,45,59,44,54,77,36,27,33,29,32,42,37,37,43,42,73,31,90,38,38,22,44,70,77,47,25,34,39,39,38,36,32,79,60,78,90,54,63,74,90,74,37,51,73,49,80,34,46,66,74,59,36,76,69,36,51,53,72,50,67,89,44,63,47,63,34,60,34,38,34,35,36,25,34,25,24,94,66,37,66,22,45,66,30,75,85,41,70,35,58,24,36,67,39,80,79,70,66,68,83,75,72,92,76,81,93,76,86,84,81,91,79,91,78,84,84,83,84,79,80,82,78,64,72,65,60,58,53,52,52,51,52,51,50,51,52,52,53,52,52,53,52,50,56,53,50,51,52,51,51,50,53,50,50,54,52,49,51,52,55,49,54,58,62,67,56,66,85,59,88,88,64,80,64,62,58,54,55,54,53,58,58,65,76,75,117

Sequence (313 aa):
MKIHRFFLAIYSLLTLLATGNLAEIPNPPGNLKVVNVGPGFVKLSWTPVPGEKINFYKLHYRQKGDSSSIFSEERMRDPAHKVRRLTPFTDYEFQVIAVNDVGDSRPTDIIEKRTSSSAPGTPPQNVRAISLSPSTALVKWNKPARPNGIIKGYKIFYTLEPDIPLTLWTTLDIPLPQANKRQATITELKANKIYSLCVLAYSMFGVGPISDLEQVMTKPGAEDSVLKTPVTPGPSSKSNSSKLNSKPMKRKKMVDDINEIQHKVYKKELIKQDKEIEKLNLQIELLNSLKGNSSVSGSSSVNQLLLNCLLHM

Mean predicted aligned error: 16.32 Å

pLDDT: mean 81.12, std 21.59, range [28.7, 98.88]

Radius of gyration: 35.04 Å; Cα contacts (8 Å, |Δi|>4): 535; chains: 1; bounding box: 93×74×116 Å

Secondary structure (DSSP, 8-state):
-HHHHHHHHHHHHHHHHHTS--PPPPPPPEEEEEEEEETTEEEEEEEPPSSS---EEEEEEEETT-TTSPPEEEEESSSEEEEESPPTT-EEEEEEEEE-SS-BPPPPPPEEEEPPP-S-SSPPEEEEEEEEETTEEEEEEE--S---S---EEEEEEES-TTS-GGGSEEEEEETTGGGG-EEEE-SPPTT-EEEEEEEEEETTEE-PPPPPEEEEPPPPTTGGGG---PPP------------PPPP-HHHHHHHHHHHHHHHHHHHHHHHHHHHHHHHHHHHHHHHHHHTTTS---HHHHHHHHHHHT--